Protein AF-A0A835IVU0-F1 (afdb_monomer)

Radius of gyration: 19.36 Å; Cα contacts (8 Å, |Δi|>4): 278; chains: 1; bounding box: 47×34×61 Å

Mean predicted aligned error: 11.36 Å

Foldseek 3Di:
DDDPDDDDPDPFDDDDPFDWDFDQDAVVCPVPNADQPEPADAFAQDQPDDPPRTTTTGTLDDADGPGGRHYDPDQLLAALVVSQVVQVVVPDGDPYPLNVLSVVVVVDPLNVVLVVCVVVVHLLLVSQLSLVVVCVVVVPDLLNSLSVCSNCVVSVLVQLVDPVNCVVRVVRHDDLLSNLVSVCRRNWADVSSLLSLLVNCVVVPHADPVSVVSSLVSLCRVVNPPDDPVNSVVVSVVSVPVPPD

Sequence (245 aa):
MVKKIPCTTKTQLRTLPQMMILVHLREPTIQQASSSSIWGQAFTLKRNWDIGDHVLVHTSRDVKAREEITFAYFDVLLPLKKRREMCKTWGFHCNCKRCRFEEVFGCREELKEIELALEFGLDNGNMVFRLEEGMRKWMLKSKEKGYLRASFWSLYSESFRSEKVMRKWGRRIPSIDPIAESINQAVGGDERVLKVVLEVLKKNGGGGIVEMERAMKLGRGVYGKVVKKQALRALFELYSHHQSH

Structure (mmCIF, N/CA/C/O backbone):
data_AF-A0A835IVU0-F1
#
_entry.id   AF-A0A835IVU0-F1
#
loop_
_atom_site.group_PDB
_atom_site.id
_atom_site.type_symbol
_atom_site.label_atom_id
_atom_site.label_alt_id
_atom_site.label_comp_id
_atom_site.label_asym_id
_atom_site.label_entity_id
_atom_site.label_seq_id
_atom_site.pdbx_PDB_ins_code
_atom_site.Cartn_x
_atom_site.Cartn_y
_atom_site.Cartn_z
_atom_site.occupancy
_atom_site.B_iso_or_equiv
_atom_site.auth_seq_id
_atom_site.auth_comp_id
_atom_site.auth_asym_id
_atom_site.auth_atom_id
_atom_site.pdbx_PDB_model_num
ATOM 1 N N . MET A 1 1 ? -0.442 9.938 -36.046 1.00 27.55 1 MET A N 1
ATOM 2 C CA . MET A 1 1 ? 0.592 8.923 -36.357 1.00 27.55 1 MET A CA 1
ATOM 3 C C . MET A 1 1 ? 1.267 8.484 -35.067 1.00 27.55 1 MET A C 1
ATOM 5 O O . MET A 1 1 ? 1.997 9.262 -34.469 1.00 27.55 1 MET A O 1
ATOM 9 N N . VAL A 1 2 ? 0.971 7.270 -34.600 1.00 25.66 2 VAL A N 1
ATOM 10 C CA . VAL A 1 2 ? 1.584 6.684 -33.400 1.00 25.66 2 VAL A CA 1
ATOM 11 C C . VAL A 1 2 ? 2.963 6.158 -33.795 1.00 25.66 2 VAL A C 1
ATOM 13 O O . VAL A 1 2 ? 3.060 5.191 -34.550 1.00 25.66 2 VAL A O 1
ATOM 16 N N . LYS A 1 3 ? 4.035 6.815 -33.341 1.00 22.47 3 LYS A N 1
ATOM 17 C CA . LYS A 1 3 ? 5.407 6.344 -33.565 1.00 22.47 3 LYS A CA 1
ATOM 18 C C . LYS A 1 3 ? 5.610 5.026 -32.808 1.00 22.47 3 LYS A C 1
ATOM 20 O O . LYS A 1 3 ? 5.677 5.016 -31.583 1.00 22.47 3 LYS A O 1
ATOM 25 N N . LYS A 1 4 ? 5.722 3.916 -33.541 1.00 25.89 4 LYS A N 1
ATOM 26 C CA . LYS A 1 4 ? 6.334 2.679 -33.038 1.00 25.89 4 LYS A CA 1
ATOM 27 C C . LYS A 1 4 ? 7.848 2.895 -33.042 1.00 25.89 4 LYS A C 1
ATOM 29 O O . LYS A 1 4 ? 8.450 2.927 -34.108 1.00 25.89 4 LYS A O 1
ATOM 34 N N . ILE A 1 5 ? 8.441 3.086 -31.867 1.00 25.97 5 ILE A N 1
ATOM 35 C CA . ILE A 1 5 ? 9.897 3.152 -31.697 1.00 25.97 5 ILE A CA 1
ATOM 36 C C . ILE A 1 5 ? 10.341 1.811 -31.099 1.00 25.97 5 ILE A C 1
ATOM 38 O O . ILE A 1 5 ? 9.868 1.462 -30.016 1.00 25.97 5 ILE A O 1
ATOM 42 N N . PRO A 1 6 ? 11.206 1.032 -31.770 1.00 30.00 6 PRO A N 1
ATOM 43 C CA . PRO A 1 6 ? 11.824 -0.138 -31.167 1.00 30.00 6 PRO A CA 1
ATOM 44 C C . PRO A 1 6 ? 12.965 0.335 -30.260 1.00 30.00 6 PRO A C 1
ATOM 46 O O . PRO A 1 6 ? 13.888 1.000 -30.722 1.00 30.00 6 PRO A O 1
ATOM 49 N N . CYS A 1 7 ? 12.903 0.017 -28.967 1.00 24.75 7 CYS A N 1
ATOM 50 C CA . CYS A 1 7 ? 13.915 0.435 -27.998 1.00 24.75 7 CYS A CA 1
ATOM 51 C C . CYS A 1 7 ? 14.509 -0.804 -27.321 1.00 24.75 7 CYS A C 1
ATOM 53 O O . CYS A 1 7 ? 13.981 -1.306 -26.333 1.00 24.75 7 CYS A O 1
ATOM 55 N N . THR A 1 8 ? 15.585 -1.346 -27.892 1.00 24.42 8 THR A N 1
ATOM 56 C CA . THR A 1 8 ? 16.415 -2.351 -27.221 1.00 24.42 8 THR A CA 1
ATOM 57 C C . THR A 1 8 ? 17.840 -1.840 -27.106 1.00 24.42 8 THR A C 1
ATOM 59 O O . THR A 1 8 ? 18.600 -1.916 -28.067 1.00 24.42 8 THR A O 1
ATOM 62 N N . THR A 1 9 ? 18.236 -1.427 -25.908 1.00 25.30 9 THR A N 1
ATOM 63 C CA . THR A 1 9 ? 19.606 -1.604 -25.419 1.00 25.30 9 THR A CA 1
ATOM 64 C C . THR A 1 9 ? 19.590 -2.816 -24.494 1.00 25.30 9 THR A C 1
ATOM 66 O O . THR A 1 9 ? 19.125 -2.778 -23.359 1.00 25.30 9 THR A O 1
ATOM 69 N N . LYS A 1 10 ? 20.025 -3.961 -25.031 1.00 26.70 10 LYS A N 1
ATOM 70 C CA . LYS A 1 10 ? 20.166 -5.208 -24.274 1.00 26.70 10 LYS A CA 1
ATOM 71 C C . LYS A 1 10 ? 21.416 -5.119 -23.401 1.00 26.70 10 LYS A C 1
ATOM 73 O O . LYS A 1 10 ? 22.498 -5.464 -23.863 1.00 26.70 10 LYS A O 1
ATOM 78 N N . THR A 1 11 ? 21.272 -4.759 -22.132 1.00 31.66 11 THR A N 1
ATOM 79 C CA . THR A 1 11 ? 22.290 -5.124 -21.138 1.00 31.66 11 THR A CA 1
ATOM 80 C C . THR A 1 11 ? 21.999 -6.554 -20.697 1.00 31.66 11 THR A C 1
ATOM 82 O O . THR A 1 11 ? 21.039 -6.814 -19.972 1.00 31.66 11 THR A O 1
ATOM 85 N N . GLN A 1 12 ? 22.774 -7.521 -21.199 1.00 26.66 12 GLN A N 1
ATOM 86 C CA . GLN A 1 12 ? 22.676 -8.902 -20.731 1.00 26.66 12 GLN A CA 1
ATOM 87 C C . GLN A 1 12 ? 23.194 -8.991 -19.293 1.00 26.66 12 GLN A C 1
ATOM 89 O O . GLN A 1 12 ? 24.396 -9.049 -19.060 1.00 26.66 12 GLN A O 1
ATOM 94 N N . LEU A 1 13 ? 22.281 -9.043 -18.328 1.00 33.72 13 LEU A N 1
ATOM 95 C CA . LEU A 1 13 ? 22.607 -9.426 -16.960 1.00 33.72 13 LEU A CA 1
ATOM 96 C C . LEU A 1 13 ? 22.533 -10.954 -16.856 1.00 33.72 13 LEU A C 1
ATOM 98 O O . LEU A 1 13 ? 21.465 -11.554 -17.017 1.00 33.72 13 LEU A O 1
ATOM 102 N N . ARG A 1 14 ? 23.689 -11.592 -16.631 1.00 25.95 14 ARG A N 1
ATOM 103 C CA . ARG A 1 14 ? 23.759 -12.992 -16.195 1.00 25.95 14 ARG A CA 1
ATOM 104 C C . ARG A 1 14 ? 23.151 -13.090 -14.794 1.00 25.95 14 ARG A C 1
ATOM 106 O O . ARG A 1 14 ? 23.291 -12.180 -13.985 1.00 25.95 14 ARG A O 1
ATOM 113 N N . THR A 1 15 ? 22.449 -14.189 -14.538 1.00 30.38 15 THR A N 1
ATOM 114 C CA . THR A 1 15 ? 21.845 -14.540 -13.246 1.00 30.38 15 THR A CA 1
ATOM 115 C C . THR A 1 15 ? 22.834 -14.344 -12.099 1.00 30.38 15 THR A C 1
ATOM 117 O O . THR A 1 15 ? 23.813 -15.082 -12.021 1.00 30.38 15 THR A O 1
ATOM 120 N N . LEU A 1 16 ? 22.564 -13.396 -11.200 1.00 30.67 16 LEU A N 1
ATOM 121 C CA . LEU A 1 16 ? 23.271 -13.261 -9.929 1.00 30.67 16 LEU A CA 1
ATOM 122 C C . LEU A 1 16 ? 22.268 -12.908 -8.821 1.00 30.67 16 LEU A C 1
ATOM 124 O O . LEU A 1 16 ? 21.421 -12.033 -9.022 1.00 30.67 16 LEU A O 1
ATOM 128 N N . PRO A 1 17 ? 22.320 -13.586 -7.663 1.00 31.55 17 PRO A N 1
ATOM 129 C CA . PRO A 1 17 ? 21.482 -13.244 -6.533 1.00 31.55 17 PRO A CA 1
ATOM 130 C C . PRO A 1 17 ? 22.045 -11.966 -5.899 1.00 31.55 17 PRO A C 1
ATOM 132 O O . PRO A 1 17 ? 23.205 -11.932 -5.512 1.00 31.55 17 PRO A O 1
ATOM 135 N N . GLN A 1 18 ? 21.200 -10.943 -5.756 1.00 35.84 18 GLN A N 1
ATOM 136 C CA . GLN A 1 18 ? 21.451 -9.734 -4.955 1.00 35.84 18 GLN A CA 1
ATOM 137 C C . GLN A 1 18 ? 22.493 -8.765 -5.544 1.00 35.84 18 GLN A C 1
ATOM 139 O O . GLN A 1 18 ? 23.664 -8.782 -5.180 1.00 35.84 18 GLN A O 1
ATOM 144 N N . MET A 1 19 ? 22.047 -7.846 -6.406 1.00 32.41 19 MET A N 1
ATOM 145 C CA . MET A 1 19 ? 22.888 -6.750 -6.895 1.00 32.41 19 MET A CA 1
ATOM 146 C C . MET A 1 19 ? 22.318 -5.398 -6.452 1.00 32.41 19 MET A C 1
ATOM 148 O O . MET A 1 19 ? 21.177 -5.052 -6.753 1.00 32.41 19 MET A O 1
ATOM 152 N N . MET A 1 20 ? 23.132 -4.634 -5.728 1.00 31.69 20 MET A N 1
ATOM 153 C CA . MET A 1 20 ? 23.012 -3.183 -5.632 1.00 31.69 20 MET A CA 1
ATOM 154 C C . MET A 1 20 ? 23.592 -2.632 -6.932 1.00 31.69 20 MET A C 1
ATOM 156 O O . MET A 1 20 ? 24.774 -2.833 -7.206 1.00 31.69 20 MET A O 1
ATOM 160 N N . ILE A 1 21 ? 22.758 -2.024 -7.772 1.00 40.31 21 ILE A N 1
ATOM 161 C CA . ILE A 1 21 ? 23.223 -1.498 -9.052 1.00 40.31 21 ILE A CA 1
ATOM 162 C C . ILE A 1 21 ? 23.609 -0.042 -8.802 1.00 40.31 21 ILE A C 1
ATOM 164 O O . ILE A 1 21 ? 22.747 0.827 -8.664 1.00 40.31 21 ILE A O 1
ATOM 168 N N . LEU A 1 22 ? 24.915 0.215 -8.700 1.00 31.31 22 LEU A N 1
ATOM 169 C CA . LEU A 1 22 ? 25.438 1.573 -8.783 1.00 31.31 22 LEU A CA 1
ATOM 170 C C . LEU A 1 22 ? 25.331 1.996 -10.246 1.00 31.31 22 LEU A C 1
ATOM 172 O O . LEU A 1 22 ? 26.121 1.588 -11.096 1.00 31.31 22 LEU A O 1
ATOM 176 N N . VAL A 1 23 ? 24.287 2.750 -10.550 1.00 38.25 23 VAL A N 1
ATOM 177 C CA . VAL A 1 23 ? 24.017 3.215 -11.897 1.00 38.25 23 VAL A CA 1
ATOM 178 C C . VAL A 1 23 ? 24.657 4.598 -12.035 1.00 38.25 23 VAL A C 1
ATOM 180 O O . VAL A 1 23 ? 24.148 5.582 -11.508 1.00 38.25 23 VAL A O 1
ATOM 183 N N . HIS A 1 24 ? 25.805 4.678 -12.713 1.00 28.42 24 HIS A N 1
ATOM 184 C CA . HIS A 1 24 ? 26.431 5.960 -13.041 1.00 28.42 24 HIS A CA 1
ATOM 185 C C . HIS A 1 24 ? 25.677 6.580 -14.225 1.00 28.42 24 HIS A C 1
ATOM 187 O O . HIS A 1 24 ? 25.995 6.324 -15.384 1.00 28.42 24 HIS A O 1
ATOM 193 N N . LEU A 1 25 ? 24.611 7.326 -13.937 1.00 36.81 25 LEU A N 1
ATOM 194 C CA . LEU A 1 25 ? 23.845 8.062 -14.941 1.00 36.81 25 LEU A CA 1
ATOM 195 C C . LEU A 1 25 ? 23.941 9.549 -14.630 1.00 36.81 25 LEU A C 1
ATOM 197 O O . LEU A 1 25 ? 23.461 9.988 -13.591 1.00 36.81 25 LEU A O 1
ATOM 201 N N . ARG A 1 26 ? 24.536 10.315 -15.550 1.00 29.02 26 ARG A N 1
ATOM 202 C CA . ARG A 1 26 ? 24.427 11.777 -15.534 1.00 29.02 26 ARG A CA 1
ATOM 203 C C . ARG A 1 26 ? 22.949 12.158 -15.685 1.00 29.02 26 ARG A C 1
ATOM 205 O O . ARG A 1 26 ? 22.216 11.535 -16.455 1.00 29.02 26 ARG A O 1
ATOM 212 N N . GLU A 1 27 ? 22.524 13.198 -14.977 1.00 35.91 27 GLU A N 1
ATOM 213 C CA . GLU A 1 27 ? 21.125 13.631 -14.824 1.00 35.91 27 GLU A CA 1
ATOM 214 C C . GLU A 1 27 ? 20.241 13.662 -16.095 1.00 35.91 27 GLU A C 1
ATOM 216 O O . GLU A 1 27 ? 19.073 13.278 -15.985 1.00 35.91 27 GLU A O 1
ATOM 221 N N . PRO A 1 28 ? 20.711 14.006 -17.317 1.00 29.77 28 PRO A N 1
ATOM 222 C CA . PRO A 1 28 ? 19.820 14.015 -18.482 1.00 29.77 28 PRO A CA 1
ATOM 223 C C . PRO A 1 28 ? 19.478 12.620 -19.045 1.00 29.77 28 PRO A C 1
ATOM 225 O O . PRO A 1 28 ? 18.577 12.504 -19.872 1.00 29.77 28 PRO A O 1
ATOM 228 N N . THR A 1 29 ? 20.153 11.538 -18.632 1.00 32.28 29 THR A N 1
ATOM 229 C CA . THR A 1 29 ? 20.026 10.219 -19.297 1.00 32.28 29 THR A CA 1
ATOM 230 C C . THR A 1 29 ? 18.937 9.304 -18.715 1.00 32.28 29 THR A C 1
ATOM 232 O O . THR A 1 29 ? 18.587 8.291 -19.324 1.00 32.28 29 THR A O 1
ATOM 235 N N . ILE A 1 30 ? 18.346 9.651 -17.563 1.00 38.50 30 ILE A N 1
ATOM 236 C CA . ILE A 1 30 ? 17.334 8.813 -16.885 1.00 38.50 30 ILE A CA 1
ATOM 237 C C . ILE A 1 30 ? 16.026 8.726 -17.695 1.00 38.50 30 ILE A C 1
ATOM 239 O O . ILE A 1 30 ? 15.360 7.689 -17.686 1.00 38.50 30 ILE A O 1
ATOM 243 N N . GLN A 1 31 ? 15.666 9.778 -18.438 1.00 37.12 31 GLN A N 1
ATOM 244 C CA . GLN A 1 31 ? 14.413 9.817 -19.204 1.00 37.12 31 GLN A CA 1
ATOM 245 C C . GLN A 1 31 ? 14.432 8.959 -20.481 1.00 37.12 31 GLN A C 1
ATOM 247 O O . GLN A 1 31 ? 13.364 8.594 -20.965 1.00 37.12 31 GLN A O 1
ATOM 252 N N . GLN A 1 32 ? 15.605 8.605 -21.020 1.00 32.25 32 GLN A N 1
ATOM 253 C CA . GLN A 1 32 ? 15.715 7.935 -22.327 1.00 32.25 32 GLN A CA 1
ATOM 254 C C . GLN A 1 32 ? 15.981 6.421 -22.265 1.00 32.25 32 GLN A C 1
ATOM 256 O O . GLN A 1 32 ? 15.711 5.732 -23.246 1.00 32.25 32 GLN A O 1
ATOM 261 N N . ALA A 1 33 ? 16.481 5.879 -21.148 1.00 34.50 33 ALA A N 1
ATOM 262 C CA . ALA A 1 33 ? 16.974 4.494 -21.091 1.00 34.50 33 ALA A CA 1
ATOM 263 C C . ALA A 1 33 ? 15.992 3.454 -20.511 1.00 34.50 33 ALA A C 1
ATOM 265 O O . ALA A 1 33 ? 16.313 2.267 -20.496 1.00 34.50 33 ALA A O 1
ATOM 266 N N . SER A 1 34 ? 14.812 3.860 -20.028 1.00 36.69 34 SER A N 1
ATOM 267 C CA . SER A 1 34 ? 13.806 2.931 -19.493 1.00 36.69 34 SER A CA 1
ATOM 268 C C . SER A 1 34 ? 12.575 2.885 -20.393 1.00 36.69 34 SER A C 1
ATOM 270 O O . SER A 1 34 ? 11.896 3.886 -20.613 1.00 36.69 34 SER A O 1
ATOM 272 N N . SER A 1 35 ? 12.284 1.706 -20.936 1.00 38.00 35 SER A N 1
ATOM 273 C CA . SER A 1 35 ? 10.989 1.429 -21.539 1.00 38.00 35 SER A CA 1
ATOM 274 C C . SER A 1 35 ? 9.925 1.408 -20.436 1.00 38.00 35 SER A C 1
ATOM 276 O O . SER A 1 35 ? 10.089 0.797 -19.386 1.00 38.00 35 SER A O 1
ATOM 278 N N . SER A 1 36 ? 8.819 2.118 -20.654 1.00 42.00 36 SER A N 1
ATOM 279 C CA . SER A 1 36 ? 7.683 2.222 -19.724 1.00 42.00 36 SER A CA 1
ATOM 280 C C . SER A 1 36 ? 6.718 1.029 -19.821 1.00 42.00 36 SER A C 1
ATOM 282 O O . SER A 1 36 ? 5.563 1.084 -19.380 1.00 42.00 36 SER A O 1
ATOM 284 N N . SER A 1 37 ? 7.180 -0.066 -20.421 1.00 32.66 37 SER A N 1
ATOM 285 C CA . SER A 1 37 ? 6.417 -1.278 -20.660 1.00 32.66 37 SER A CA 1
ATOM 286 C C . SER A 1 37 ? 6.298 -2.116 -19.388 1.00 32.66 37 SER A C 1
ATOM 288 O O . SER A 1 37 ? 7.251 -2.401 -18.686 1.00 32.66 37 SER A O 1
ATOM 290 N N . ILE A 1 38 ? 5.069 -2.555 -19.120 1.00 34.16 38 ILE A N 1
ATOM 291 C CA . ILE A 1 38 ? 4.768 -3.698 -18.252 1.00 34.16 38 ILE A CA 1
ATOM 292 C C . ILE A 1 38 ? 5.078 -3.456 -16.763 1.00 34.16 38 ILE A C 1
ATOM 294 O O . ILE A 1 38 ? 5.893 -4.100 -16.116 1.00 34.16 38 ILE A O 1
ATOM 298 N N . TRP A 1 39 ? 4.212 -2.660 -16.143 1.00 45.25 39 TRP A N 1
ATOM 299 C CA . TRP A 1 39 ? 3.938 -2.660 -14.699 1.00 45.25 39 TRP A CA 1
ATOM 300 C C . TRP A 1 39 ? 3.257 -3.970 -14.215 1.00 45.25 39 TRP A C 1
ATOM 302 O O . TRP A 1 39 ? 2.278 -3.998 -13.467 1.00 45.25 39 TRP A O 1
ATOM 312 N N . GLY A 1 40 ? 3.718 -5.118 -14.698 1.00 33.34 40 GLY A N 1
ATOM 313 C CA . GLY A 1 40 ? 3.280 -6.435 -14.267 1.00 33.34 40 GLY A CA 1
ATOM 314 C C . GLY A 1 40 ? 4.152 -6.911 -13.120 1.00 33.34 40 GLY A C 1
ATOM 315 O O . GLY A 1 40 ? 4.984 -7.773 -13.357 1.00 33.34 40 GLY A O 1
ATOM 316 N N . GLN A 1 41 ? 3.896 -6.385 -11.915 1.00 35.22 41 GLN A N 1
ATOM 317 C CA . GLN A 1 41 ? 4.618 -6.539 -10.635 1.00 35.22 41 GLN A CA 1
ATOM 318 C C . GLN A 1 41 ? 5.185 -5.184 -10.225 1.00 35.22 41 GLN A C 1
ATOM 320 O O . GLN A 1 41 ? 5.746 -4.469 -11.040 1.00 35.22 41 GLN A O 1
ATOM 325 N N . ALA A 1 42 ? 4.981 -4.794 -8.976 1.00 35.16 42 ALA A N 1
ATOM 326 C CA . ALA A 1 42 ? 5.564 -3.573 -8.471 1.00 35.16 42 ALA A CA 1
ATOM 327 C C . ALA A 1 42 ? 7.063 -3.792 -8.285 1.00 35.16 42 ALA A C 1
ATOM 329 O O . ALA A 1 42 ? 7.492 -4.515 -7.388 1.00 35.16 42 ALA A O 1
ATOM 330 N N . PHE A 1 43 ? 7.846 -3.247 -9.205 1.00 39.88 43 PHE A N 1
ATOM 331 C CA . PHE A 1 43 ? 9.266 -3.057 -8.999 1.00 39.88 43 PHE A CA 1
ATOM 332 C C . PHE A 1 43 ? 9.403 -1.638 -8.471 1.00 39.88 43 PHE A C 1
ATOM 334 O O . PHE A 1 43 ? 9.367 -0.666 -9.222 1.00 39.88 43 PHE A O 1
ATOM 341 N N . THR A 1 44 ? 9.471 -1.503 -7.155 1.00 39.31 44 THR A N 1
ATOM 342 C CA . THR A 1 44 ? 9.853 -0.224 -6.567 1.00 39.31 44 THR A CA 1
ATOM 343 C C . THR A 1 44 ? 11.367 -0.220 -6.543 1.00 39.31 44 THR A C 1
ATOM 345 O O . THR A 1 44 ? 11.985 -0.863 -5.695 1.00 39.31 44 THR A O 1
ATOM 348 N N . LEU A 1 45 ? 11.956 0.417 -7.547 1.00 42.81 45 LEU A N 1
ATOM 349 C CA . LEU A 1 45 ? 13.327 0.899 -7.502 1.00 42.81 45 LEU A CA 1
ATOM 350 C C . LEU A 1 45 ? 13.235 2.302 -6.923 1.00 42.81 45 LEU A C 1
ATOM 352 O O . LEU A 1 45 ? 12.781 3.234 -7.589 1.00 42.81 45 LEU A O 1
ATOM 356 N N . LYS A 1 46 ? 13.563 2.431 -5.642 1.00 44.06 46 LYS A N 1
ATOM 357 C CA . LYS A 1 46 ? 13.511 3.717 -4.958 1.00 44.06 46 LYS A CA 1
ATOM 358 C C . LYS A 1 46 ? 14.844 4.426 -5.185 1.00 44.06 46 LYS A C 1
ATOM 360 O O . LYS A 1 46 ? 15.877 3.887 -4.791 1.00 44.06 46 LYS A O 1
ATOM 365 N N . ARG A 1 47 ? 14.825 5.611 -5.814 1.00 49.88 47 ARG A N 1
ATOM 366 C CA . ARG A 1 47 ? 15.962 6.543 -5.740 1.00 49.88 47 ARG A CA 1
ATOM 367 C C . ARG A 1 47 ? 16.045 6.979 -4.287 1.00 49.88 47 ARG A C 1
ATOM 369 O O . ARG A 1 47 ? 15.161 7.688 -3.820 1.00 49.88 47 ARG A O 1
ATOM 376 N N . ASN A 1 48 ? 17.008 6.445 -3.552 1.00 46.66 48 ASN A N 1
ATOM 377 C CA . ASN A 1 48 ? 17.099 6.703 -2.118 1.00 46.66 48 ASN A CA 1
ATOM 378 C C . ASN A 1 48 ? 18.177 7.722 -1.771 1.00 46.66 48 ASN A C 1
ATOM 380 O O . ASN A 1 48 ? 18.134 8.236 -0.664 1.00 46.66 48 ASN A O 1
ATOM 384 N N . TRP A 1 49 ? 19.116 8.017 -2.667 1.00 47.22 49 TRP A N 1
ATOM 385 C CA . TRP A 1 49 ? 20.200 8.934 -2.352 1.00 47.22 49 TRP A CA 1
ATOM 386 C C . TRP A 1 49 ? 20.794 9.512 -3.630 1.00 47.22 49 TRP A C 1
ATOM 388 O O . TRP A 1 49 ? 21.268 8.746 -4.472 1.00 47.22 49 TRP A O 1
ATOM 398 N N . ASP A 1 50 ? 20.771 10.837 -3.735 1.00 50.91 50 ASP A N 1
ATOM 399 C CA . ASP A 1 50 ? 21.683 11.574 -4.599 1.00 50.91 50 ASP A CA 1
ATOM 400 C C . ASP A 1 50 ? 22.983 11.717 -3.789 1.00 50.91 50 ASP A C 1
ATOM 402 O O . ASP A 1 50 ? 23.066 12.487 -2.830 1.00 50.91 50 ASP A O 1
ATOM 406 N N . ILE A 1 51 ? 23.971 10.859 -4.060 1.00 54.91 51 ILE A N 1
ATOM 407 C CA . ILE A 1 51 ? 25.317 10.992 -3.476 1.00 54.91 51 ILE A CA 1
ATOM 408 C C . ILE A 1 51 ? 26.131 11.803 -4.479 1.00 54.91 51 ILE A C 1
ATOM 410 O O . ILE A 1 51 ? 26.743 11.232 -5.381 1.00 54.91 51 ILE A O 1
ATOM 414 N N . GLY A 1 52 ? 26.080 13.133 -4.369 1.00 65.06 52 GLY A N 1
ATOM 415 C CA . GLY A 1 52 ? 26.573 14.007 -5.438 1.00 65.06 52 GLY A CA 1
ATOM 416 C C . GLY A 1 52 ? 25.804 13.732 -6.734 1.00 65.06 52 GLY A C 1
ATOM 417 O O . GLY A 1 52 ? 24.578 13.730 -6.722 1.00 65.06 52 GLY A O 1
ATOM 418 N N . ASP A 1 53 ? 26.516 13.393 -7.811 1.00 61.69 53 ASP A N 1
ATOM 419 C CA . ASP A 1 53 ? 25.940 13.132 -9.144 1.00 61.69 53 ASP A CA 1
ATOM 420 C C . ASP A 1 53 ? 25.511 11.662 -9.367 1.00 61.69 53 ASP A C 1
ATOM 422 O O . ASP A 1 53 ? 25.383 11.199 -10.506 1.00 61.69 53 ASP A O 1
ATOM 426 N N . HIS A 1 54 ? 25.360 10.873 -8.297 1.00 53.81 54 HIS A N 1
ATOM 427 C CA . HIS A 1 54 ? 25.096 9.435 -8.385 1.00 53.81 54 HIS A CA 1
ATOM 428 C C . HIS A 1 54 ? 23.748 9.048 -7.784 1.00 53.81 54 HIS A C 1
ATOM 430 O O . HIS A 1 54 ? 23.457 9.369 -6.633 1.00 53.81 54 HIS A O 1
ATOM 436 N N . VAL A 1 55 ? 22.988 8.238 -8.529 1.00 63.28 55 VAL A N 1
ATOM 437 C CA . VAL A 1 55 ? 21.729 7.646 -8.068 1.00 63.28 55 VAL A CA 1
ATOM 438 C C . VAL A 1 55 ? 21.953 6.188 -7.678 1.00 63.28 55 VAL A C 1
ATOM 440 O O . VAL A 1 55 ? 22.289 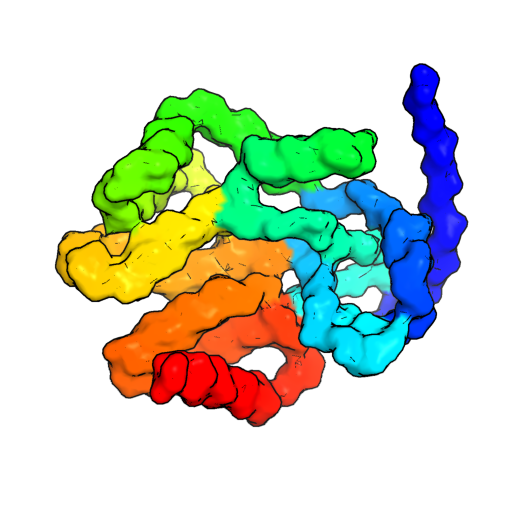5.342 -8.513 1.00 63.28 55 VAL A O 1
ATOM 443 N N . LEU A 1 56 ? 21.706 5.870 -6.407 1.00 66.25 56 LEU A N 1
ATOM 444 C CA . LEU A 1 56 ? 21.704 4.485 -5.946 1.00 66.25 56 LEU A CA 1
ATOM 445 C C . LEU A 1 56 ? 20.344 3.828 -6.191 1.00 66.25 56 LEU A C 1
ATOM 447 O O . LEU A 1 56 ? 19.304 4.329 -5.753 1.00 66.25 56 LEU A O 1
ATOM 451 N N . VAL A 1 57 ? 20.370 2.662 -6.839 1.00 69.75 57 VAL A N 1
ATOM 452 C CA . VAL A 1 57 ? 19.174 1.885 -7.150 1.00 69.75 57 VAL A CA 1
ATOM 453 C C . VAL A 1 57 ? 19.276 0.482 -6.553 1.00 69.75 57 VAL A C 1
ATOM 455 O O . VAL A 1 57 ? 20.218 -0.268 -6.813 1.00 69.75 57 VAL A O 1
ATOM 458 N N . HIS A 1 58 ? 18.265 0.104 -5.769 1.00 72.38 58 HIS A N 1
ATOM 459 C CA . HIS A 1 58 ? 18.130 -1.240 -5.208 1.00 72.38 58 HIS A CA 1
ATOM 460 C C . HIS A 1 58 ? 16.780 -1.853 -5.572 1.00 72.38 58 HIS A C 1
ATOM 462 O O . HIS A 1 58 ? 15.772 -1.158 -5.719 1.00 72.38 58 HIS A O 1
ATOM 468 N N . THR A 1 59 ? 16.764 -3.172 -5.732 1.00 70.56 59 THR A N 1
ATOM 469 C CA . THR A 1 59 ? 15.549 -3.918 -6.045 1.00 70.56 59 THR A CA 1
ATOM 470 C C . THR A 1 59 ? 14.773 -4.232 -4.766 1.00 70.56 59 THR A C 1
ATOM 472 O O . THR A 1 59 ? 15.279 -4.920 -3.878 1.00 70.56 59 THR A O 1
ATOM 475 N N . SER A 1 60 ? 13.503 -3.830 -4.708 1.00 66.56 60 SER A N 1
ATOM 476 C CA . SER A 1 60 ? 12.576 -4.205 -3.622 1.00 66.56 60 SER A CA 1
ATOM 477 C C . SER A 1 60 ? 12.207 -5.697 -3.593 1.00 66.56 60 SER A C 1
ATOM 479 O O . SER A 1 60 ? 11.664 -6.185 -2.602 1.00 66.56 60 SER A O 1
ATOM 481 N N . ARG A 1 61 ? 12.509 -6.449 -4.657 1.00 72.25 61 ARG A N 1
ATOM 482 C CA . ARG A 1 61 ? 12.277 -7.895 -4.764 1.00 72.25 61 ARG A CA 1
ATOM 483 C C . ARG A 1 61 ? 13.333 -8.570 -5.626 1.00 72.25 61 ARG A C 1
ATOM 485 O O . ARG A 1 61 ? 14.094 -7.902 -6.313 1.00 72.25 61 ARG A O 1
ATOM 492 N N . ASP A 1 62 ? 13.313 -9.895 -5.642 1.00 75.31 62 ASP A N 1
ATOM 493 C CA . ASP A 1 62 ? 14.165 -10.666 -6.541 1.00 75.31 62 ASP A CA 1
ATOM 494 C C . ASP A 1 62 ? 13.713 -10.454 -8.001 1.00 75.31 62 ASP A C 1
ATOM 496 O O . ASP A 1 62 ? 12.511 -10.442 -8.299 1.00 75.31 62 ASP A O 1
ATOM 500 N N . VAL A 1 63 ? 14.681 -10.251 -8.898 1.00 76.25 63 VAL A N 1
ATOM 501 C CA . VAL A 1 63 ? 14.482 -9.990 -10.332 1.00 76.25 63 VAL A CA 1
ATOM 502 C C . VAL A 1 63 ? 15.144 -11.120 -11.115 1.00 76.25 63 VAL A C 1
ATOM 504 O O . VAL A 1 63 ? 16.307 -11.451 -10.879 1.00 76.25 63 VAL A O 1
ATOM 507 N N . LYS A 1 64 ? 14.399 -11.756 -12.019 1.00 82.06 64 LYS A N 1
ATOM 508 C CA . LYS A 1 64 ? 14.912 -12.846 -12.855 1.00 82.06 64 LYS A CA 1
ATOM 509 C C . LYS A 1 64 ? 15.813 -12.288 -13.955 1.00 82.06 64 LYS A C 1
ATOM 511 O O . LYS A 1 64 ? 15.643 -11.160 -14.412 1.00 82.06 64 LYS A O 1
ATOM 516 N N . ALA A 1 65 ? 16.756 -13.094 -14.438 1.00 81.00 65 ALA A N 1
ATOM 517 C CA . ALA A 1 65 ? 17.551 -12.698 -15.597 1.00 81.00 65 ALA A CA 1
ATOM 518 C C . ALA A 1 65 ? 16.637 -12.391 -16.793 1.00 81.00 65 ALA A C 1
ATOM 520 O O . ALA A 1 65 ? 15.703 -13.146 -17.069 1.00 81.00 65 ALA A O 1
ATOM 521 N N . ARG A 1 66 ? 16.940 -11.298 -17.505 1.00 79.12 66 ARG A N 1
ATOM 522 C CA . ARG A 1 66 ? 16.153 -10.766 -18.636 1.00 79.12 66 ARG A CA 1
ATOM 523 C C . ARG A 1 66 ? 14.765 -10.224 -18.268 1.00 79.12 66 ARG A C 1
ATOM 525 O O . ARG A 1 66 ? 14.005 -9.883 -19.169 1.00 79.12 66 ARG A O 1
ATOM 532 N N . GLU A 1 67 ? 14.429 -10.145 -16.983 1.00 76.00 67 GLU A N 1
ATOM 533 C CA . GLU A 1 67 ? 13.244 -9.423 -16.530 1.00 76.00 67 GLU A CA 1
ATOM 534 C C . GLU A 1 67 ? 13.487 -7.910 -16.655 1.00 76.00 67 GLU A C 1
ATOM 536 O O . GLU A 1 67 ? 14.565 -7.414 -16.324 1.00 76.00 67 GLU A O 1
ATOM 541 N N . GLU A 1 68 ? 12.495 -7.188 -17.177 1.00 74.81 68 GLU A N 1
ATOM 542 C CA . GLU A 1 68 ? 12.551 -5.734 -17.333 1.00 74.81 68 GLU A CA 1
ATOM 543 C C . GLU A 1 68 ? 12.594 -5.053 -15.960 1.00 74.81 68 GLU A C 1
ATOM 545 O O . GLU A 1 68 ? 11.862 -5.410 -15.036 1.00 74.81 68 GLU A O 1
ATOM 550 N N . ILE A 1 69 ? 13.475 -4.066 -15.834 1.00 74.81 69 ILE A N 1
ATOM 551 C CA . ILE A 1 69 ? 13.642 -3.253 -14.634 1.00 74.81 69 ILE A CA 1
ATOM 552 C C . ILE A 1 69 ? 12.751 -2.015 -14.797 1.00 74.81 69 ILE A C 1
ATOM 554 O O . ILE A 1 69 ? 12.973 -1.221 -15.707 1.00 74.81 69 ILE A O 1
ATOM 558 N N . THR A 1 70 ? 11.753 -1.829 -13.925 1.00 69.81 70 THR A N 1
ATOM 559 C CA . THR A 1 70 ? 10.777 -0.724 -14.042 1.00 69.81 70 THR A CA 1
ATOM 560 C C . THR A 1 70 ? 10.831 0.238 -12.850 1.00 69.81 70 THR A C 1
ATOM 562 O O . THR A 1 70 ? 10.953 -0.216 -11.715 1.00 69.81 70 THR A O 1
ATOM 565 N N . PHE A 1 71 ? 10.663 1.547 -13.083 1.00 70.25 71 PHE A N 1
ATOM 566 C CA . PHE A 1 71 ? 10.700 2.612 -12.060 1.00 70.25 71 PHE A CA 1
ATOM 567 C C . PHE A 1 71 ? 9.395 3.385 -11.979 1.00 70.25 71 PHE A C 1
ATOM 569 O O . PHE A 1 71 ? 8.815 3.691 -13.014 1.00 70.25 71 PHE A O 1
ATOM 576 N N . ALA A 1 72 ? 8.948 3.753 -10.772 1.00 71.56 72 ALA A N 1
ATOM 577 C CA . ALA A 1 72 ? 7.672 4.447 -10.605 1.00 71.56 72 ALA A CA 1
ATOM 578 C C . ALA A 1 72 ? 7.823 5.916 -10.995 1.00 71.56 72 ALA A C 1
ATOM 580 O O . ALA A 1 72 ? 8.516 6.672 -10.325 1.00 71.56 72 ALA A O 1
ATOM 581 N N . TYR A 1 73 ? 7.166 6.311 -12.087 1.00 71.00 73 TYR A N 1
ATOM 582 C CA . TYR A 1 73 ? 7.150 7.699 -12.568 1.00 71.00 73 TYR A CA 1
ATOM 583 C C . TYR A 1 73 ? 6.265 8.612 -11.713 1.00 71.00 73 TYR A C 1
ATOM 585 O O . TYR A 1 73 ? 6.371 9.831 -11.778 1.00 71.00 73 TYR A O 1
ATOM 593 N N . PHE A 1 74 ? 5.362 8.020 -10.939 1.00 79.56 74 PHE A N 1
ATOM 594 C CA . PHE A 1 74 ? 4.415 8.708 -10.081 1.00 79.56 74 PHE A CA 1
ATOM 595 C C . PHE A 1 74 ? 4.278 7.966 -8.761 1.00 79.56 74 PHE A C 1
ATOM 597 O O . PHE A 1 74 ? 4.657 6.801 -8.626 1.00 79.56 74 PHE A O 1
ATOM 604 N N . ASP A 1 75 ? 3.678 8.652 -7.802 1.00 85.31 75 ASP A N 1
ATOM 605 C CA . ASP A 1 75 ? 3.387 8.110 -6.493 1.00 85.31 75 ASP A CA 1
ATOM 606 C C . ASP A 1 75 ? 2.478 6.863 -6.584 1.00 85.31 75 ASP A C 1
ATOM 608 O O . ASP A 1 75 ? 1.350 6.894 -7.091 1.00 85.31 75 ASP A O 1
ATOM 612 N N . VAL A 1 76 ? 2.994 5.737 -6.081 1.00 85.62 76 VAL A N 1
ATOM 613 C CA . VAL A 1 76 ? 2.308 4.440 -6.067 1.00 85.62 76 VAL A CA 1
ATOM 614 C C . VAL A 1 76 ? 1.173 4.373 -5.044 1.00 85.62 76 VAL A C 1
ATOM 616 O O . VAL A 1 76 ? 0.350 3.468 -5.127 1.00 85.62 76 VAL A O 1
ATOM 619 N N . LEU A 1 77 ? 1.074 5.309 -4.108 1.00 91.75 77 LEU A N 1
ATOM 620 C CA . LEU A 1 77 ? 0.005 5.370 -3.107 1.00 91.75 77 LEU A CA 1
ATOM 621 C C . LEU A 1 77 ? -1.170 6.258 -3.550 1.00 91.75 77 LEU A C 1
ATOM 623 O O . LEU A 1 77 ? -2.078 6.527 -2.770 1.00 91.75 77 LEU A O 1
ATOM 627 N N . LEU A 1 78 ? -1.175 6.701 -4.813 1.00 89.94 78 LEU A N 1
ATOM 628 C CA . LEU A 1 78 ? -2.289 7.447 -5.394 1.00 89.94 78 LEU A CA 1
ATOM 629 C C . LEU A 1 78 ? -3.365 6.532 -6.007 1.00 89.94 78 LEU A C 1
ATOM 631 O O . LEU A 1 78 ? -3.034 5.476 -6.569 1.00 89.94 78 LEU A O 1
ATOM 635 N N . PRO A 1 79 ? -4.641 6.965 -5.994 1.00 90.50 79 PRO A N 1
ATOM 636 C CA . PRO A 1 79 ? -5.735 6.269 -6.665 1.00 90.50 79 PRO A CA 1
ATOM 637 C C . PRO A 1 79 ? -5.596 6.315 -8.192 1.00 90.50 79 PRO A C 1
ATOM 639 O O . PRO A 1 79 ? -4.880 7.152 -8.755 1.00 90.50 79 PRO A O 1
ATOM 642 N N . LEU A 1 80 ? -6.305 5.412 -8.883 1.00 90.12 80 LEU A N 1
ATOM 643 C CA . LEU A 1 80 ? -6.220 5.237 -10.337 1.00 90.12 80 LEU A CA 1
ATOM 644 C C . LEU A 1 80 ? -6.385 6.551 -11.103 1.00 90.12 80 LEU A C 1
ATOM 646 O O . LEU A 1 80 ? -5.582 6.823 -11.994 1.00 90.12 80 LEU A O 1
ATOM 650 N N . LYS A 1 81 ? -7.393 7.361 -10.756 1.00 89.25 81 LYS A N 1
ATOM 651 C CA . LYS A 1 81 ? -7.711 8.620 -11.445 1.00 89.25 81 LYS A CA 1
ATOM 652 C C . LYS A 1 81 ? -6.500 9.557 -11.495 1.00 89.25 81 LYS A C 1
ATOM 654 O O . LYS A 1 81 ? -6.055 9.914 -12.585 1.00 89.25 81 LYS A O 1
ATOM 659 N N . LYS A 1 82 ? -5.882 9.824 -10.340 1.00 89.12 82 LYS A N 1
ATOM 660 C CA . LYS A 1 82 ? -4.677 10.664 -10.231 1.00 89.12 82 LYS A CA 1
ATOM 661 C C . LYS A 1 82 ? -3.492 10.064 -10.991 1.00 89.12 82 LYS A C 1
ATOM 663 O O . LYS A 1 82 ? -2.806 10.761 -11.733 1.00 89.12 82 LYS A O 1
ATOM 668 N N . ARG A 1 83 ? -3.282 8.744 -10.897 1.00 89.06 83 ARG A N 1
ATOM 669 C CA . ARG A 1 83 ? -2.214 8.064 -11.659 1.00 89.06 83 ARG A CA 1
ATOM 670 C C . ARG A 1 83 ? -2.437 8.174 -13.173 1.00 89.06 83 ARG A C 1
ATOM 672 O O . ARG A 1 83 ? -1.476 8.355 -13.917 1.00 89.06 83 ARG A O 1
ATOM 679 N N . ARG A 1 84 ? -3.685 8.090 -13.649 1.00 88.94 84 ARG A N 1
ATOM 680 C CA . ARG A 1 84 ? -4.052 8.244 -15.069 1.00 88.94 84 ARG A CA 1
ATOM 681 C C . ARG A 1 84 ? -3.866 9.674 -15.560 1.00 88.94 84 ARG A C 1
ATOM 683 O O . ARG A 1 84 ? -3.364 9.846 -16.665 1.00 88.94 84 ARG A O 1
ATOM 690 N N . GLU A 1 85 ? -4.244 10.666 -14.761 1.00 90.56 85 GLU A N 1
ATOM 691 C CA . GLU A 1 85 ? -3.996 12.083 -15.053 1.00 90.56 85 GLU A CA 1
ATOM 692 C C . GLU A 1 85 ? -2.500 12.338 -15.240 1.00 90.56 85 GLU A C 1
ATOM 694 O O . GLU A 1 85 ? -2.102 12.875 -16.270 1.00 90.56 85 GLU A O 1
ATOM 699 N N . MET A 1 86 ? -1.661 11.818 -14.338 1.00 84.69 86 MET A N 1
ATOM 700 C CA . MET A 1 86 ? -0.208 11.892 -14.497 1.00 84.69 86 MET A CA 1
ATOM 701 C C . MET A 1 86 ? 0.269 11.171 -15.763 1.00 84.69 86 MET A C 1
ATOM 703 O O . MET A 1 86 ? 1.047 11.739 -16.515 1.00 84.69 86 MET A O 1
ATOM 707 N N . CYS A 1 87 ? -0.217 9.961 -16.068 1.00 84.62 87 CYS A N 1
ATOM 708 C CA . CYS A 1 87 ? 0.178 9.254 -17.298 1.00 84.62 87 CYS A CA 1
ATOM 709 C C . CYS A 1 87 ? -0.118 10.069 -18.575 1.00 84.62 87 CYS A C 1
ATOM 711 O O . CYS A 1 87 ? 0.682 10.043 -19.512 1.00 84.62 87 CYS A O 1
ATOM 713 N N . LYS A 1 88 ? -1.238 10.811 -18.609 1.00 86.19 88 LYS A N 1
ATOM 714 C CA . LYS A 1 88 ? -1.614 11.658 -19.754 1.00 86.19 88 LYS A CA 1
ATOM 715 C C . LYS A 1 88 ? -0.587 12.759 -20.007 1.00 86.19 88 LYS A C 1
ATOM 717 O O . LYS A 1 88 ? -0.220 12.959 -21.160 1.00 86.19 88 LYS A O 1
ATOM 722 N N . THR A 1 89 ? -0.074 13.404 -18.957 1.00 84.06 89 THR A N 1
ATOM 723 C CA . THR A 1 89 ? 0.976 14.436 -19.070 1.00 84.06 89 THR A CA 1
ATOM 724 C C . THR A 1 89 ? 2.250 13.898 -19.727 1.00 84.06 89 THR A C 1
ATOM 726 O O . THR A 1 89 ? 2.958 14.630 -20.406 1.00 84.06 89 THR A O 1
ATOM 729 N N . TRP A 1 90 ? 2.514 12.599 -19.578 1.00 81.00 90 TRP A N 1
ATOM 730 C CA . TRP A 1 90 ? 3.678 11.913 -20.146 1.00 81.00 90 TRP A CA 1
ATOM 731 C C . TRP A 1 90 ? 3.370 11.208 -21.478 1.00 81.00 90 TRP A C 1
ATOM 733 O O . TRP A 1 90 ? 4.229 10.522 -22.029 1.00 81.00 90 TRP A O 1
ATOM 743 N N . GLY A 1 91 ? 2.145 11.335 -21.999 1.00 84.94 91 GLY A N 1
ATOM 744 C CA . GLY A 1 91 ? 1.758 10.785 -23.298 1.00 84.94 91 GLY A CA 1
ATOM 745 C C . GLY A 1 91 ? 1.586 9.263 -23.341 1.00 84.94 91 GLY A C 1
ATOM 746 O O . GLY A 1 91 ? 1.682 8.681 -24.421 1.00 84.94 91 GLY A O 1
ATOM 747 N N . PHE A 1 92 ? 1.322 8.595 -22.210 1.00 84.62 92 PHE A N 1
ATOM 748 C CA . PHE A 1 92 ? 1.081 7.146 -22.187 1.00 84.62 92 PHE A CA 1
ATOM 749 C C . PHE A 1 92 ? -0.157 6.742 -21.376 1.00 84.62 92 PHE A C 1
ATOM 751 O O . PHE A 1 92 ? -0.756 7.527 -20.645 1.00 84.62 92 PHE A O 1
ATOM 758 N N . HIS A 1 93 ? -0.560 5.475 -21.506 1.00 83.94 93 HIS A N 1
ATOM 759 C CA . HIS A 1 93 ? -1.694 4.895 -20.790 1.00 83.94 93 HIS A CA 1
ATOM 760 C C . HIS A 1 93 ? -1.278 3.575 -20.118 1.00 83.94 93 HIS A C 1
ATOM 762 O O . HIS A 1 93 ? -1.001 2.576 -20.779 1.00 83.94 93 HIS A O 1
ATOM 768 N N . CYS A 1 94 ? -1.211 3.564 -18.784 1.00 83.50 94 CYS A N 1
ATOM 769 C CA . CYS A 1 94 ? -0.717 2.421 -18.009 1.00 83.50 94 CYS A CA 1
ATOM 770 C C . CYS A 1 94 ? -1.708 1.238 -17.925 1.00 83.50 94 CYS A C 1
ATOM 772 O O . CYS A 1 94 ? -2.682 1.291 -17.182 1.00 83.50 94 CYS A O 1
ATOM 774 N N . ASN A 1 95 ? -1.406 0.115 -18.584 1.00 85.56 95 ASN A N 1
ATOM 775 C CA . ASN A 1 95 ? -2.257 -1.093 -18.609 1.00 85.56 95 ASN A CA 1
ATOM 776 C C . ASN A 1 95 ? -1.809 -2.206 -17.654 1.00 85.56 95 ASN A C 1
ATOM 778 O O . ASN A 1 95 ? -1.870 -3.397 -17.974 1.00 85.56 95 ASN A O 1
ATOM 782 N N . CYS A 1 96 ? -1.332 -1.817 -16.478 1.00 83.88 96 CYS A N 1
ATOM 783 C CA . CYS A 1 96 ? -0.784 -2.732 -15.491 1.00 83.88 96 CYS A CA 1
ATOM 784 C C . CYS A 1 96 ? -1.839 -3.582 -14.780 1.00 83.88 96 CYS A C 1
ATOM 786 O O . CYS A 1 96 ? -3.016 -3.236 -14.799 1.00 83.88 96 CYS A O 1
ATOM 788 N N . LYS A 1 97 ? -1.429 -4.665 -14.098 1.00 88.44 97 LYS A N 1
ATOM 789 C CA . LYS A 1 97 ? -2.371 -5.537 -13.362 1.00 88.44 97 LYS A CA 1
ATOM 790 C C . LYS A 1 97 ? -3.226 -4.748 -12.364 1.00 88.44 97 LYS A C 1
ATOM 792 O O . LYS A 1 97 ? -4.429 -4.959 -12.311 1.00 88.44 97 LYS A O 1
ATOM 797 N N . ARG A 1 98 ? -2.616 -3.805 -11.636 1.00 90.75 98 ARG A N 1
ATOM 798 C CA . ARG A 1 98 ? -3.325 -2.915 -10.709 1.00 90.75 98 ARG A CA 1
ATOM 799 C C . ARG A 1 98 ? -4.266 -1.955 -11.432 1.00 90.75 98 ARG A C 1
ATOM 801 O O . ARG A 1 98 ? -5.408 -1.848 -11.026 1.00 90.75 98 ARG A O 1
ATOM 808 N N . CYS A 1 99 ? -3.812 -1.276 -12.488 1.00 89.31 99 CYS A N 1
ATOM 809 C CA . CYS A 1 99 ? -4.654 -0.343 -13.241 1.00 89.31 99 CYS A CA 1
ATOM 810 C C . CYS A 1 99 ? -5.862 -1.049 -13.853 1.00 89.31 99 CYS A C 1
ATOM 812 O O . CYS A 1 99 ? -6.962 -0.544 -13.712 1.00 89.31 99 CYS A O 1
ATOM 814 N N . ARG A 1 100 ? -5.675 -2.232 -14.455 1.00 90.75 100 ARG A N 1
ATOM 815 C CA . ARG A 1 100 ? -6.778 -3.043 -14.994 1.00 90.75 100 ARG A CA 1
ATOM 816 C C . ARG A 1 100 ? -7.753 -3.474 -13.902 1.00 90.75 100 ARG A C 1
ATOM 818 O O . ARG A 1 100 ? -8.956 -3.431 -14.103 1.00 90.75 100 ARG A O 1
ATOM 825 N N . PHE A 1 101 ? -7.231 -3.895 -12.751 1.00 91.50 101 PHE A N 1
ATOM 826 C CA . PHE A 1 101 ? -8.055 -4.265 -11.605 1.00 91.50 101 PHE A CA 1
ATOM 827 C C . PHE A 1 101 ? -8.873 -3.068 -11.091 1.00 91.50 101 PHE A C 1
ATOM 829 O O . PHE A 1 101 ? -10.090 -3.159 -10.973 1.00 91.50 101 PHE A O 1
ATOM 836 N N . GLU A 1 102 ? -8.225 -1.932 -10.835 1.00 90.50 102 GLU A N 1
ATOM 837 C CA . GLU A 1 102 ? -8.889 -0.724 -10.334 1.00 90.50 102 GLU A CA 1
ATOM 838 C C . GLU A 1 102 ? -9.852 -0.115 -11.352 1.00 90.50 102 GLU A C 1
ATOM 840 O O . GLU A 1 102 ? -10.818 0.512 -10.953 1.00 90.50 102 GLU A O 1
ATOM 845 N N . GLU A 1 103 ? -9.630 -0.309 -12.649 1.00 90.44 103 GLU A N 1
ATOM 846 C CA . GLU A 1 103 ? -10.547 0.141 -13.698 1.00 90.44 103 GLU A CA 1
ATOM 847 C C . GLU A 1 103 ? -11.867 -0.636 -13.664 1.00 90.44 103 GLU A C 1
ATOM 849 O O . GLU A 1 103 ? -12.932 -0.041 -13.771 1.00 90.44 103 GLU A O 1
ATOM 854 N N . VAL A 1 104 ? -11.811 -1.948 -13.411 1.00 87.19 104 VAL A N 1
ATOM 855 C CA . VAL A 1 104 ? -13.012 -2.780 -13.230 1.00 87.19 104 VAL A CA 1
ATOM 856 C C . VAL A 1 104 ? -13.723 -2.458 -11.912 1.00 87.19 104 VAL A C 1
ATOM 858 O O . VAL A 1 104 ? -14.951 -2.447 -11.853 1.00 87.19 104 VAL A O 1
ATOM 861 N N . PHE A 1 105 ? -12.970 -2.203 -10.838 1.00 81.62 105 PHE A N 1
ATOM 862 C CA . PHE A 1 105 ? -13.549 -1.973 -9.511 1.00 81.62 105 PHE A CA 1
ATOM 863 C C . PHE A 1 105 ? -13.979 -0.527 -9.259 1.00 81.62 105 PHE A C 1
ATOM 865 O O . PHE A 1 105 ? -14.958 -0.319 -8.549 1.00 81.62 105 PHE A O 1
ATOM 872 N N . GLY A 1 106 ? -13.310 0.461 -9.850 1.00 72.75 106 GLY A N 1
ATOM 873 C CA . GLY A 1 106 ? -13.553 1.891 -9.626 1.00 72.75 106 GLY A CA 1
ATOM 874 C C . GLY A 1 106 ? -14.933 2.376 -10.075 1.00 72.75 106 GLY A C 1
ATOM 875 O O . GLY A 1 106 ? -15.368 3.449 -9.674 1.00 72.75 106 GLY A O 1
ATOM 876 N N . CYS A 1 107 ? -15.663 1.579 -10.858 1.00 72.06 107 CYS A N 1
ATOM 877 C CA . CYS A 1 107 ? -17.055 1.863 -11.204 1.00 72.06 107 CYS A CA 1
ATOM 878 C C . CYS A 1 107 ? -18.042 1.595 -10.056 1.00 72.06 107 CYS A C 1
ATOM 880 O O . CYS A 1 107 ? -19.192 2.022 -10.156 1.00 72.06 107 CYS A O 1
ATOM 882 N N . ARG A 1 108 ? -17.625 0.900 -8.988 1.00 83.31 108 ARG A N 1
ATOM 883 C CA . ARG A 1 108 ? -18.477 0.613 -7.827 1.00 83.31 108 ARG A CA 1
ATOM 884 C C . ARG A 1 108 ? -18.783 1.888 -7.055 1.00 83.31 108 ARG A C 1
ATOM 886 O O . ARG A 1 108 ? -17.873 2.636 -6.700 1.00 83.31 108 ARG A O 1
ATOM 893 N N . GLU A 1 109 ? -20.060 2.092 -6.762 1.00 83.62 109 GLU A N 1
ATOM 894 C CA . GLU A 1 109 ? -20.533 3.300 -6.090 1.00 83.62 109 GLU A CA 1
ATOM 895 C C . GLU A 1 109 ? -19.923 3.443 -4.694 1.00 83.62 109 GLU A C 1
ATOM 897 O O . GLU A 1 109 ? -19.504 4.528 -4.307 1.00 83.62 109 GLU A O 1
ATOM 902 N N . GLU A 1 110 ? -19.710 2.328 -3.991 1.00 84.00 110 GLU A N 1
ATOM 903 C CA . GLU A 1 110 ? -19.098 2.346 -2.664 1.00 84.00 110 GLU A CA 1
ATOM 904 C C . GLU A 1 110 ? -17.663 2.893 -2.675 1.00 84.00 110 GLU A C 1
ATOM 906 O O . GLU A 1 110 ? -17.247 3.516 -1.702 1.00 84.00 110 GLU A O 1
ATOM 911 N N . LEU A 1 111 ? -16.896 2.675 -3.752 1.00 86.19 111 LEU A N 1
ATOM 912 C CA . LEU A 1 111 ? -15.540 3.225 -3.867 1.00 86.19 111 LEU A CA 1
ATOM 913 C C . LEU A 1 111 ? -15.564 4.717 -4.204 1.00 86.19 111 LEU A C 1
ATOM 915 O O . LEU A 1 111 ? -14.759 5.462 -3.649 1.00 86.19 111 LEU A O 1
ATOM 919 N N . LYS A 1 112 ? -16.508 5.165 -5.040 1.00 85.62 112 LYS A N 1
ATOM 920 C CA . LYS A 1 112 ? -16.695 6.595 -5.329 1.00 85.62 112 LYS A CA 1
ATOM 921 C C . LYS A 1 112 ? -17.118 7.368 -4.087 1.00 85.62 112 LYS A C 1
ATOM 923 O O . LYS A 1 112 ? -16.593 8.445 -3.834 1.00 85.62 112 LYS A O 1
ATOM 928 N N . GLU A 1 113 ? -18.021 6.808 -3.285 1.00 86.00 113 GLU A N 1
ATOM 929 C CA . GLU A 1 113 ? -18.425 7.416 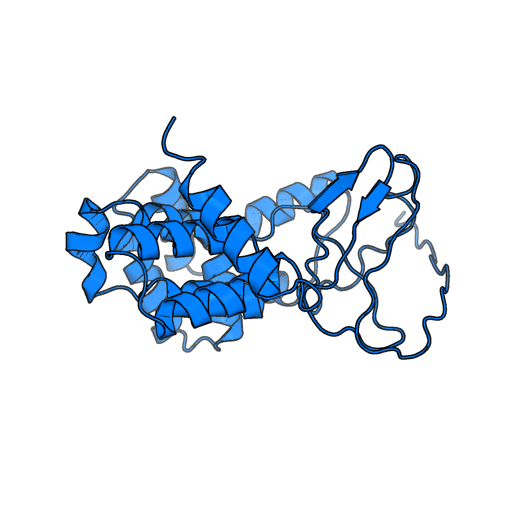-2.018 1.00 86.00 113 GLU A CA 1
ATOM 930 C C . GLU A 1 113 ? -17.241 7.583 -1.062 1.00 86.00 113 GLU A C 1
ATOM 932 O O . GLU A 1 113 ? -17.148 8.600 -0.383 1.00 86.00 113 GLU A O 1
ATOM 937 N N . ILE A 1 114 ? -16.324 6.611 -1.015 1.00 86.56 114 ILE A N 1
ATOM 938 C CA . ILE A 1 114 ? -15.110 6.704 -0.193 1.00 86.56 114 ILE A CA 1
ATOM 939 C C . ILE A 1 114 ? -14.154 7.773 -0.745 1.00 86.56 114 ILE A C 1
ATOM 941 O O . ILE A 1 114 ? -13.582 8.526 0.041 1.00 86.56 114 ILE A O 1
ATOM 945 N N . GLU A 1 115 ? -13.987 7.868 -2.069 1.00 84.75 115 GLU A N 1
ATOM 946 C CA . GLU A 1 115 ? -13.187 8.930 -2.700 1.00 84.75 115 GLU A CA 1
ATOM 947 C C . GLU A 1 115 ? -13.756 10.324 -2.399 1.00 84.75 115 GLU A C 1
ATOM 949 O O . GLU A 1 115 ? -13.012 11.200 -1.965 1.00 84.75 115 GLU A O 1
ATOM 954 N N . LEU A 1 116 ? -15.071 10.515 -2.534 1.00 83.62 116 LEU A N 1
ATOM 955 C CA . LEU A 1 116 ? -15.738 11.774 -2.189 1.00 83.62 116 LEU A CA 1
ATOM 956 C C . LEU A 1 116 ? -15.624 12.077 -0.691 1.00 83.62 116 LEU A C 1
ATOM 958 O O . LEU A 1 116 ? -15.297 13.192 -0.299 1.00 83.62 116 LEU A O 1
ATOM 962 N N . ALA A 1 117 ? -15.844 11.083 0.171 1.00 80.88 117 ALA A N 1
ATOM 963 C CA . ALA A 1 117 ? -15.729 11.248 1.617 1.00 80.88 117 ALA A CA 1
ATOM 964 C C . ALA A 1 117 ? -14.331 11.708 2.057 1.00 80.88 117 ALA A C 1
ATOM 966 O O . ALA A 1 117 ? -14.218 12.462 3.026 1.00 80.88 117 ALA A O 1
ATOM 967 N N . LEU A 1 118 ? -13.289 11.273 1.342 1.00 78.69 118 LEU 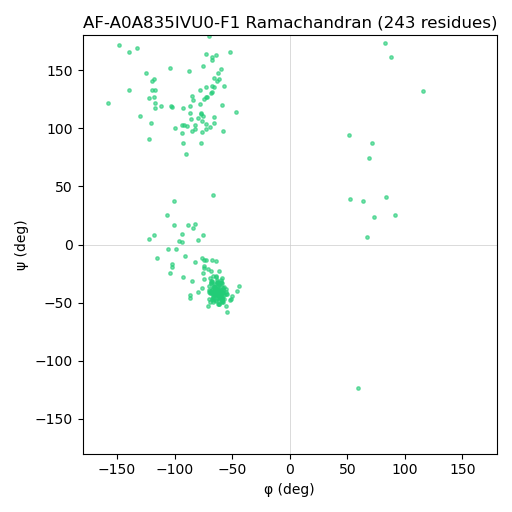A N 1
ATOM 968 C CA . LEU A 1 118 ? -11.915 11.719 1.551 1.00 78.69 118 LEU A CA 1
ATOM 969 C C . LEU A 1 118 ? -11.736 13.198 1.170 1.00 78.69 118 LEU A C 1
ATOM 971 O O . LEU A 1 118 ? -11.036 13.921 1.871 1.00 78.69 118 LEU A O 1
ATOM 975 N N . GLU A 1 119 ? -12.382 13.659 0.097 1.00 80.75 119 GLU A N 1
ATOM 976 C CA . GLU A 1 119 ? -12.349 15.067 -0.330 1.00 80.75 119 GLU A CA 1
ATOM 977 C C . GLU A 1 119 ? -13.087 15.993 0.654 1.00 80.75 119 GLU A C 1
ATOM 979 O O . GLU A 1 119 ? -12.652 17.120 0.879 1.00 80.75 119 GLU A O 1
ATOM 984 N N . PHE A 1 120 ? -14.158 15.507 1.292 1.00 81.69 120 PHE A N 1
ATOM 985 C CA . PHE A 1 120 ? -14.962 16.277 2.253 1.00 81.69 120 PHE A CA 1
ATOM 986 C C . PHE A 1 120 ? -14.553 16.097 3.726 1.00 81.69 120 PHE A C 1
ATOM 988 O O . PHE A 1 120 ? -15.197 16.665 4.608 1.00 81.69 120 PHE A O 1
ATOM 995 N N . GLY A 1 121 ? -13.504 15.319 4.020 1.00 76.50 121 GLY A N 1
ATOM 996 C CA . GLY A 1 121 ? -12.986 15.148 5.384 1.00 76.50 121 GLY A CA 1
ATOM 997 C C . GLY A 1 121 ? -13.969 14.480 6.357 1.00 76.50 121 GLY A C 1
ATOM 998 O O . GLY A 1 121 ? -14.053 14.871 7.524 1.00 76.50 121 GLY A O 1
ATOM 999 N N . LEU A 1 122 ? -14.743 13.496 5.884 1.00 82.38 122 LEU A N 1
ATOM 1000 C CA . LEU A 1 122 ? -15.693 12.743 6.716 1.00 82.38 122 LEU A CA 1
ATOM 1001 C C . LEU A 1 122 ? -14.972 11.808 7.718 1.00 82.38 122 LEU A C 1
ATOM 1003 O O . LEU A 1 122 ? -13.749 11.750 7.773 1.00 82.38 122 LEU A O 1
ATOM 1007 N N . ASP A 1 123 ? -15.714 11.068 8.560 1.00 89.19 123 ASP A N 1
ATOM 1008 C CA . ASP A 1 123 ? -15.130 10.153 9.566 1.00 89.19 123 ASP A CA 1
ATOM 1009 C C . ASP A 1 123 ? -14.233 9.082 8.910 1.00 89.19 123 ASP A C 1
ATOM 1011 O O . ASP A 1 123 ? -14.714 8.041 8.450 1.00 89.19 123 ASP A O 1
ATOM 1015 N N . ASN A 1 124 ? -12.919 9.330 8.906 1.00 90.62 124 ASN A N 1
ATOM 1016 C CA . ASN A 1 124 ? -11.922 8.472 8.268 1.00 90.62 124 ASN A CA 1
ATOM 1017 C C . ASN A 1 124 ? -11.986 7.019 8.762 1.00 90.62 124 ASN A C 1
ATOM 1019 O O . ASN A 1 124 ? -11.887 6.087 7.963 1.00 90.62 124 ASN A O 1
ATOM 1023 N N . GLY A 1 125 ? -12.234 6.801 10.059 1.00 92.06 125 GLY A N 1
ATOM 1024 C CA . GLY A 1 125 ? -12.346 5.448 10.609 1.00 92.06 125 GLY A CA 1
ATOM 1025 C C . GLY A 1 125 ? -13.560 4.692 10.071 1.00 92.06 125 GLY A C 1
ATOM 1026 O O . GLY A 1 125 ? -13.464 3.496 9.787 1.00 92.06 125 GLY A O 1
ATOM 1027 N N . ASN A 1 126 ? -14.677 5.394 9.850 1.00 93.38 126 ASN A N 1
ATOM 1028 C CA . ASN A 1 126 ? -15.848 4.821 9.186 1.00 93.38 126 ASN A CA 1
ATOM 1029 C C . ASN A 1 126 ? -15.522 4.428 7.741 1.00 93.38 126 ASN A C 1
ATOM 1031 O O . ASN A 1 126 ? -15.903 3.350 7.294 1.00 93.38 126 ASN A O 1
ATOM 1035 N N . MET A 1 127 ? -14.793 5.274 7.010 1.00 93.62 127 MET A N 1
ATOM 1036 C CA . MET A 1 127 ? -14.436 4.994 5.617 1.00 93.62 127 MET A CA 1
ATOM 1037 C C . MET A 1 127 ? -13.466 3.815 5.497 1.00 93.62 127 MET A C 1
ATOM 1039 O O . MET A 1 127 ? -13.678 2.950 4.649 1.00 93.62 127 MET A O 1
ATOM 1043 N N . VAL A 1 128 ? -12.466 3.706 6.385 1.00 94.81 128 VAL A N 1
ATOM 1044 C CA . VAL A 1 128 ? -11.590 2.521 6.452 1.00 94.81 128 VAL A CA 1
ATOM 1045 C C . VAL A 1 128 ? -12.413 1.262 6.711 1.00 94.81 128 VAL A C 1
ATOM 1047 O O . VAL A 1 128 ? -12.244 0.257 6.022 1.00 94.81 128 VAL A O 1
ATOM 1050 N N . PHE A 1 129 ? -13.333 1.316 7.677 1.00 94.94 129 PHE A N 1
ATOM 1051 C CA . PHE A 1 129 ? -14.213 0.192 7.984 1.00 94.94 129 PHE A CA 1
ATOM 1052 C C . PHE A 1 129 ? -15.059 -0.216 6.769 1.00 94.94 129 PHE A C 1
ATOM 1054 O O . PHE A 1 129 ? -15.086 -1.393 6.411 1.00 94.94 129 PHE A O 1
ATOM 1061 N N . ARG A 1 130 ? -15.702 0.745 6.093 1.00 93.75 130 ARG A N 1
ATOM 1062 C CA . ARG A 1 130 ? -16.495 0.492 4.880 1.00 93.75 130 ARG A CA 1
ATOM 1063 C C . ARG A 1 130 ? -15.653 -0.110 3.758 1.00 93.75 130 ARG A C 1
ATOM 1065 O O . ARG A 1 130 ? -16.115 -1.049 3.112 1.00 93.75 130 ARG A O 1
ATOM 1072 N N . LEU A 1 131 ? -14.433 0.389 3.553 1.00 94.06 131 LEU A N 1
ATOM 1073 C CA . LEU A 1 131 ? -13.508 -0.137 2.553 1.00 94.06 131 LEU A CA 1
ATOM 1074 C C . LEU A 1 131 ? -13.157 -1.601 2.851 1.00 94.06 131 LEU A C 1
ATOM 1076 O O . LEU A 1 131 ? -13.302 -2.457 1.983 1.00 94.06 131 LEU A O 1
ATOM 1080 N N . GLU A 1 132 ? -12.745 -1.915 4.080 1.00 95.25 132 GLU A N 1
ATOM 1081 C CA . GLU A 1 132 ? -12.365 -3.274 4.490 1.00 95.25 132 GLU A CA 1
ATOM 1082 C C . GLU A 1 1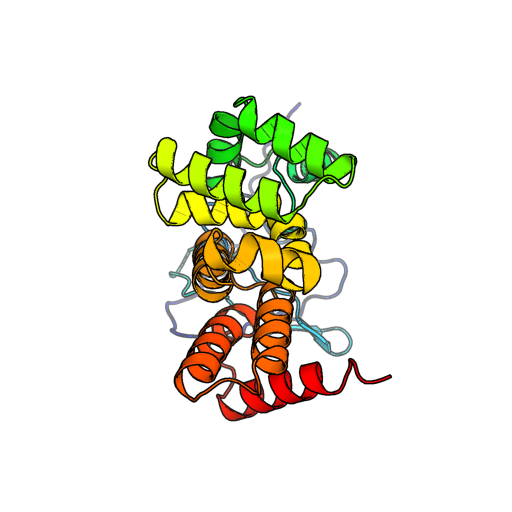32 ? -13.543 -4.262 4.455 1.00 95.25 132 GLU A C 1
ATOM 1084 O O . GLU A 1 132 ? -13.391 -5.390 3.975 1.00 95.25 132 GLU A O 1
ATOM 1089 N N . GLU A 1 133 ? -14.733 -3.841 4.891 1.00 93.94 133 GLU A N 1
ATOM 1090 C CA . GLU A 1 133 ? -15.957 -4.640 4.763 1.00 93.94 133 GLU A CA 1
ATOM 1091 C C . GLU A 1 133 ? -16.342 -4.855 3.295 1.00 93.94 133 GLU A C 1
ATOM 1093 O O . GLU A 1 133 ? -16.682 -5.973 2.912 1.00 93.94 133 GLU A O 1
ATOM 1098 N N . GLY A 1 134 ? -16.242 -3.822 2.454 1.00 92.69 134 GLY A N 1
ATOM 1099 C CA . GLY A 1 134 ? -16.474 -3.922 1.012 1.00 92.69 134 GLY A CA 1
ATOM 1100 C C . GLY A 1 134 ? -15.539 -4.943 0.368 1.00 92.69 134 GLY A C 1
ATOM 1101 O O . GLY A 1 134 ? -15.992 -5.888 -0.274 1.00 92.69 134 GLY A O 1
ATOM 1102 N N . MET A 1 135 ? -14.237 -4.851 0.648 1.00 94.50 135 MET A N 1
ATOM 1103 C CA . MET A 1 135 ? -13.243 -5.815 0.168 1.00 94.50 135 MET A CA 1
ATOM 1104 C C . MET A 1 135 ? -13.514 -7.252 0.637 1.00 94.50 135 MET A C 1
ATOM 1106 O O . MET A 1 135 ? -13.190 -8.202 -0.082 1.00 94.50 135 MET A O 1
ATOM 1110 N N . ARG A 1 136 ? -14.084 -7.433 1.837 1.00 93.19 136 ARG A N 1
ATOM 1111 C CA . ARG A 1 136 ? -14.513 -8.749 2.332 1.00 93.19 136 ARG A CA 1
ATOM 1112 C C . ARG A 1 136 ? -15.733 -9.256 1.565 1.00 93.19 136 ARG A C 1
ATOM 1114 O O . ARG A 1 136 ? -15.710 -10.397 1.113 1.00 93.19 136 ARG A O 1
ATOM 1121 N N . LYS A 1 137 ? -16.751 -8.412 1.374 1.00 93.56 137 LYS A N 1
ATOM 1122 C CA . LYS A 1 137 ? -17.982 -8.733 0.631 1.00 93.56 137 LYS A CA 1
ATOM 1123 C C . LYS A 1 137 ? -17.710 -9.068 -0.832 1.00 93.56 137 LYS A C 1
ATOM 1125 O O . LYS A 1 137 ? -18.300 -9.999 -1.362 1.00 93.56 137 LYS A O 1
ATOM 1130 N N . TRP A 1 138 ? -16.783 -8.359 -1.471 1.00 92.19 138 TRP A N 1
ATOM 1131 C CA . TRP A 1 138 ? -16.373 -8.627 -2.854 1.00 92.19 138 TRP A CA 1
ATOM 1132 C C . TRP A 1 138 ? -15.379 -9.790 -2.981 1.00 92.19 138 TRP A C 1
ATOM 1134 O O . TRP A 1 138 ? -14.891 -10.046 -4.078 1.00 92.19 138 TRP A O 1
ATOM 1144 N N . MET A 1 139 ? -15.060 -10.476 -1.874 1.00 91.94 139 MET A N 1
ATOM 1145 C CA . MET A 1 139 ? -14.176 -11.647 -1.828 1.00 91.94 139 MET A CA 1
ATOM 1146 C C . MET A 1 139 ? -12.816 -11.415 -2.506 1.00 91.94 139 MET A C 1
ATOM 1148 O O . MET A 1 139 ? -12.273 -12.301 -3.167 1.00 91.94 139 MET A O 1
ATOM 1152 N N . LEU A 1 140 ? -12.245 -10.218 -2.328 1.00 92.38 140 LEU A N 1
ATOM 1153 C CA . LEU A 1 140 ? -10.979 -9.862 -2.963 1.00 92.38 140 LEU A CA 1
ATOM 1154 C C . LEU A 1 140 ? -9.830 -10.748 -2.481 1.00 92.38 140 LEU A C 1
ATOM 1156 O O . LEU A 1 140 ? -9.686 -11.032 -1.284 1.00 92.38 140 LEU A O 1
ATOM 1160 N N . LYS A 1 141 ? -8.944 -11.114 -3.408 1.00 92.12 141 LYS A N 1
ATOM 1161 C CA . LYS A 1 141 ? -7.706 -11.834 -3.098 1.00 92.12 141 LYS A CA 1
ATOM 1162 C C . LYS A 1 141 ? -6.754 -10.938 -2.306 1.00 92.12 141 LYS A C 1
ATOM 1164 O O . LYS A 1 141 ? -6.819 -9.711 -2.368 1.00 92.12 141 LYS A O 1
ATOM 1169 N N . SER A 1 142 ? -5.808 -11.547 -1.590 1.00 88.81 142 SER A N 1
ATOM 1170 C CA . SER A 1 142 ? -4.835 -10.832 -0.743 1.00 88.81 142 SER A CA 1
ATOM 1171 C C . SER A 1 142 ? -4.124 -9.685 -1.473 1.00 88.81 142 SER A C 1
ATOM 1173 O O . SER A 1 142 ? -4.034 -8.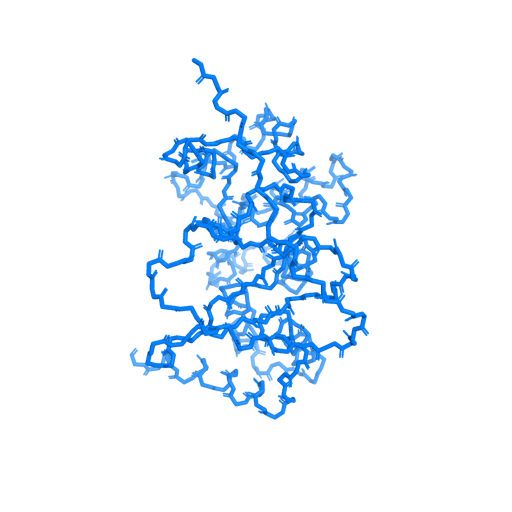574 -0.953 1.00 88.81 142 SER A O 1
ATOM 1175 N N . LYS A 1 143 ? -3.681 -9.929 -2.711 1.00 89.75 143 LYS A N 1
ATOM 1176 C CA . LYS A 1 143 ? -2.977 -8.935 -3.530 1.00 89.75 143 LYS A CA 1
ATOM 1177 C C . LYS A 1 143 ? -3.875 -7.789 -4.008 1.00 89.75 143 LYS A C 1
ATOM 1179 O O . LYS A 1 143 ? -3.425 -6.652 -4.078 1.00 89.75 143 LYS A O 1
ATOM 1184 N N . GLU A 1 144 ? -5.137 -8.083 -4.309 1.00 93.12 144 GLU A N 1
ATOM 1185 C CA . GLU A 1 144 ? -6.138 -7.102 -4.750 1.00 93.12 144 GLU A CA 1
ATOM 1186 C C . GLU A 1 144 ? -6.518 -6.155 -3.608 1.00 93.12 144 GLU A C 1
ATOM 1188 O O . GLU A 1 144 ? -6.582 -4.942 -3.805 1.00 93.12 144 GLU A O 1
ATOM 1193 N N . LYS A 1 145 ? -6.646 -6.686 -2.383 1.00 94.94 145 LYS A N 1
ATOM 1194 C CA . LYS A 1 145 ? -6.797 -5.865 -1.172 1.00 94.94 145 LYS A CA 1
ATOM 1195 C C . LYS A 1 145 ? -5.632 -4.892 -1.007 1.00 94.94 145 LYS A C 1
ATOM 1197 O O . LYS A 1 145 ? -5.845 -3.720 -0.715 1.00 94.94 145 LYS A O 1
ATOM 1202 N N . GLY A 1 146 ? -4.406 -5.361 -1.243 1.00 94.75 146 GLY A N 1
ATOM 1203 C CA . GLY A 1 146 ? -3.213 -4.516 -1.206 1.00 94.75 146 GLY A CA 1
ATOM 1204 C C . GLY A 1 146 ? -3.233 -3.380 -2.236 1.00 94.75 146 GLY A C 1
ATOM 1205 O O . GLY A 1 146 ? -2.773 -2.284 -1.927 1.00 94.75 146 GLY A O 1
ATOM 1206 N N . TYR A 1 147 ? -3.816 -3.588 -3.425 1.00 94.25 147 TYR A N 1
ATOM 1207 C CA . TYR A 1 147 ? -3.991 -2.518 -4.417 1.00 94.25 147 TYR A CA 1
ATOM 1208 C C . TYR A 1 147 ? -4.924 -1.413 -3.926 1.00 94.25 147 TYR A C 1
ATOM 1210 O O . TYR A 1 147 ? -4.550 -0.242 -3.982 1.00 94.25 147 TYR A O 1
ATOM 1218 N N . LEU A 1 148 ? -6.094 -1.773 -3.390 1.00 94.75 148 LEU A N 1
ATOM 1219 C CA . LEU A 1 148 ? -7.025 -0.779 -2.851 1.00 94.75 148 LEU A CA 1
ATOM 1220 C C . LEU A 1 148 ? -6.445 -0.077 -1.621 1.00 94.75 148 LEU A C 1
ATOM 1222 O O . LEU A 1 148 ? -6.483 1.146 -1.544 1.00 94.75 148 LEU A O 1
ATOM 1226 N N . ARG A 1 149 ? -5.822 -0.815 -0.698 1.00 95.75 149 ARG A N 1
ATOM 1227 C CA . ARG A 1 149 ? -5.146 -0.221 0.467 1.00 95.75 149 ARG A CA 1
ATOM 1228 C C . ARG A 1 149 ? -4.056 0.773 0.072 1.00 95.75 149 ARG A C 1
ATOM 1230 O O . ARG A 1 149 ? -3.931 1.803 0.722 1.00 95.75 149 ARG A O 1
ATOM 1237 N N . ALA A 1 150 ? -3.308 0.493 -0.998 1.00 94.75 150 ALA A N 1
ATOM 1238 C CA . ALA A 1 150 ? -2.330 1.431 -1.538 1.00 94.75 150 ALA A CA 1
ATOM 1239 C C . ALA A 1 150 ? -3.004 2.682 -2.120 1.00 94.75 150 ALA A C 1
ATOM 1241 O O . ALA A 1 150 ? -2.576 3.786 -1.816 1.00 94.75 150 ALA A O 1
ATOM 1242 N N . SER A 1 151 ? -4.067 2.521 -2.915 1.00 92.88 151 SER A N 1
ATOM 1243 C CA . SER A 1 151 ? -4.812 3.636 -3.525 1.00 92.88 151 SER A CA 1
ATOM 1244 C C . SER A 1 151 ? -5.489 4.559 -2.513 1.00 92.88 151 SER A C 1
ATOM 1246 O O . SER A 1 151 ? -5.608 5.753 -2.766 1.00 92.88 151 SER A O 1
ATOM 1248 N N . PHE A 1 152 ? -5.893 4.014 -1.366 1.00 94.12 152 PHE A N 1
ATOM 1249 C CA . PHE A 1 152 ? -6.512 4.750 -0.264 1.00 94.12 152 PHE A CA 1
ATOM 1250 C C . PHE A 1 152 ? -5.562 4.915 0.929 1.00 94.12 152 PHE A C 1
ATOM 1252 O O . PHE A 1 152 ? -6.012 5.053 2.064 1.00 94.12 152 PHE A O 1
ATOM 1259 N N . TRP A 1 153 ? -4.242 4.884 0.716 1.00 95.00 153 TRP A N 1
ATOM 1260 C CA . TRP A 1 153 ? -3.287 4.915 1.826 1.00 95.00 153 TRP A CA 1
ATOM 1261 C C . TRP A 1 153 ? -3.425 6.161 2.706 1.00 95.00 153 TRP A C 1
ATOM 1263 O O . TRP A 1 153 ? -3.288 6.049 3.923 1.00 95.00 153 TRP A O 1
ATOM 1273 N N . SER A 1 154 ? -3.729 7.327 2.123 1.00 92.81 154 SER A N 1
ATOM 1274 C CA . SER A 1 154 ? -3.952 8.567 2.883 1.00 92.81 154 SER A CA 1
ATOM 1275 C C . SER A 1 154 ? -4.984 8.358 3.992 1.00 92.81 154 SER A C 1
ATOM 1277 O O . SER A 1 154 ? -4.686 8.624 5.156 1.00 92.81 154 SER A O 1
ATOM 1279 N N . LEU A 1 155 ? -6.112 7.728 3.657 1.00 93.25 155 LEU A N 1
ATOM 1280 C CA . LEU A 1 155 ? -7.197 7.409 4.578 1.00 93.25 155 LEU A CA 1
ATOM 1281 C C . LEU A 1 155 ? -6.738 6.523 5.751 1.00 93.25 155 LEU A C 1
ATOM 1283 O O . LEU A 1 155 ? -7.050 6.803 6.913 1.00 93.25 155 LEU A O 1
ATOM 1287 N N . TYR A 1 156 ? -5.970 5.466 5.465 1.00 95.19 156 TYR A N 1
ATOM 1288 C CA . TYR A 1 156 ? -5.392 4.608 6.505 1.00 95.19 156 TYR A CA 1
ATOM 1289 C C . TYR A 1 156 ? -4.399 5.384 7.371 1.00 95.19 156 TYR A C 1
ATOM 1291 O O . TYR A 1 156 ? -4.471 5.330 8.598 1.00 95.19 156 TYR A O 1
ATOM 1299 N N . SER A 1 157 ? -3.488 6.124 6.741 1.00 94.44 157 SER A N 1
ATOM 1300 C CA . SER A 1 157 ? -2.418 6.846 7.426 1.00 94.44 157 SER A CA 1
ATOM 1301 C C . SER A 1 157 ? -2.955 7.905 8.391 1.00 94.44 157 SER A C 1
ATOM 1303 O O . SER A 1 157 ? -2.458 8.033 9.507 1.00 94.44 157 SER A O 1
ATOM 1305 N N . GLU A 1 158 ? -4.008 8.623 8.003 1.00 93.06 158 GLU A N 1
ATOM 1306 C CA . GLU A 1 158 ? -4.681 9.612 8.845 1.00 93.06 158 GLU A CA 1
ATOM 1307 C C . GLU A 1 158 ? -5.446 8.945 9.990 1.00 93.06 158 GLU A C 1
ATOM 1309 O O . GLU A 1 158 ? -5.379 9.402 11.133 1.00 93.06 158 GLU A O 1
ATOM 1314 N N . SER A 1 159 ? -6.121 7.825 9.706 1.00 93.38 159 SER A N 1
ATOM 1315 C CA . SER A 1 159 ? -6.841 7.054 10.724 1.00 93.38 159 SER A CA 1
ATOM 1316 C C . SER A 1 159 ? -5.901 6.547 11.816 1.00 93.38 159 SER A C 1
ATOM 1318 O O . SER A 1 159 ? -6.178 6.757 12.992 1.00 93.38 159 SER A O 1
ATOM 1320 N N . PHE A 1 160 ? -4.766 5.943 11.443 1.00 93.69 160 PHE A N 1
ATOM 1321 C CA . PHE A 1 160 ? -3.804 5.388 12.401 1.00 93.69 160 PHE A CA 1
ATOM 1322 C C . PHE A 1 160 ? -3.060 6.447 13.214 1.00 93.69 160 PHE A C 1
ATOM 1324 O O . PHE A 1 160 ? -2.682 6.186 14.356 1.00 93.69 160 PHE A O 1
ATOM 1331 N N . ARG A 1 161 ? -2.867 7.651 12.665 1.00 91.75 161 ARG A N 1
ATOM 1332 C CA . ARG A 1 161 ? -2.252 8.762 13.406 1.00 91.75 161 ARG A CA 1
ATOM 1333 C C . ARG A 1 161 ? -3.196 9.377 14.437 1.00 91.75 161 ARG A C 1
ATOM 1335 O O . ARG A 1 161 ? -2.726 9.861 15.469 1.00 91.75 161 ARG A O 1
ATOM 1342 N N . SER A 1 162 ? -4.505 9.340 14.182 1.00 91.69 162 SER A N 1
ATOM 1343 C CA . SER A 1 162 ? -5.522 9.946 15.041 1.00 91.69 162 SER A CA 1
ATOM 1344 C C . SER A 1 162 ? -5.962 9.022 16.177 1.00 91.69 162 SER A C 1
ATOM 1346 O O . SER A 1 162 ? -6.728 8.078 15.992 1.00 91.69 162 SER A O 1
ATOM 1348 N N . GLU A 1 163 ? -5.560 9.350 17.404 1.00 91.06 163 GLU A N 1
ATOM 1349 C CA . GLU A 1 163 ? -5.959 8.600 18.605 1.00 91.06 163 GLU A CA 1
ATOM 1350 C C . GLU A 1 163 ? -7.472 8.617 18.831 1.00 91.06 163 GLU A C 1
ATOM 1352 O O . GLU A 1 163 ? -8.052 7.608 19.230 1.00 91.06 163 GLU A O 1
ATOM 1357 N N . LYS A 1 164 ? -8.144 9.728 18.500 1.00 92.38 164 LYS A N 1
ATOM 1358 C CA . LYS A 1 164 ? -9.609 9.838 18.574 1.00 92.38 164 LYS A CA 1
ATOM 1359 C C . LYS A 1 164 ? -10.288 8.815 17.660 1.00 92.38 164 LYS A C 1
ATOM 1361 O O . LYS A 1 164 ? -11.236 8.151 18.085 1.00 92.38 164 LYS A O 1
ATOM 1366 N N . VAL A 1 165 ? -9.802 8.683 16.423 1.00 92.69 165 VAL A N 1
ATOM 1367 C CA . VAL A 1 165 ? -10.326 7.713 15.450 1.00 92.69 165 VAL A CA 1
ATOM 1368 C C . VAL A 1 165 ? -10.011 6.295 15.911 1.00 92.69 165 VAL A C 1
ATOM 1370 O O . VAL A 1 165 ? -10.921 5.472 15.974 1.00 92.69 165 VAL A O 1
ATOM 1373 N N . MET A 1 166 ? -8.773 6.020 16.327 1.00 93.12 166 MET A N 1
ATOM 1374 C CA . MET A 1 166 ? -8.365 4.689 16.785 1.00 93.12 166 MET A CA 1
ATOM 1375 C C . MET A 1 166 ? -9.085 4.241 18.059 1.00 93.12 166 MET A C 1
ATOM 1377 O O . MET A 1 166 ? -9.436 3.069 18.173 1.00 93.12 166 MET A O 1
ATOM 1381 N N . ARG A 1 167 ? -9.418 5.153 18.978 1.00 92.56 167 ARG A N 1
ATOM 1382 C CA . ARG A 1 167 ? -10.236 4.830 20.157 1.00 92.56 167 ARG A CA 1
ATOM 1383 C C . ARG A 1 167 ? -11.655 4.404 19.774 1.00 92.56 167 ARG A C 1
ATOM 1385 O O . ARG A 1 167 ? -12.210 3.503 20.395 1.00 92.56 167 ARG A O 1
ATOM 1392 N N . LYS A 1 168 ? -12.243 5.040 18.754 1.00 95.06 168 LYS A N 1
ATOM 1393 C CA . LYS A 1 168 ? -13.606 4.750 18.275 1.00 95.06 168 LYS A CA 1
ATOM 1394 C C . LYS A 1 168 ? -13.662 3.512 17.371 1.00 95.06 168 LYS A C 1
ATOM 1396 O O . LYS A 1 168 ? -14.590 2.715 17.478 1.00 95.06 168 LYS A O 1
ATOM 1401 N N . TRP A 1 169 ? -12.687 3.353 16.480 1.00 95.19 169 TRP A N 1
ATOM 1402 C CA . TRP A 1 169 ? -12.735 2.399 15.368 1.00 95.19 169 TRP A CA 1
ATOM 1403 C C . TRP A 1 169 ? -11.686 1.289 15.435 1.00 95.19 169 TRP A C 1
ATOM 1405 O O . TRP A 1 169 ? -11.822 0.308 14.712 1.00 95.19 169 TRP A O 1
ATOM 1415 N N . GLY A 1 170 ? -10.682 1.376 16.309 1.00 91.31 170 GLY A N 1
ATOM 1416 C CA . GLY A 1 170 ? -9.533 0.461 16.328 1.00 91.31 170 GLY A CA 1
ATOM 1417 C C . GLY A 1 170 ? -9.873 -1.011 16.578 1.00 91.31 170 GLY A C 1
ATOM 1418 O O . GLY A 1 170 ? -9.121 -1.881 16.166 1.00 91.31 170 GLY A O 1
ATOM 1419 N N . ARG A 1 171 ? -11.027 -1.308 17.195 1.00 92.44 171 ARG A N 1
ATOM 1420 C CA . ARG A 1 171 ? -11.538 -2.687 17.345 1.00 92.44 171 ARG A CA 1
ATOM 1421 C C . ARG A 1 171 ? -12.282 -3.209 16.109 1.00 92.44 171 ARG A C 1
ATOM 1423 O O . ARG A 1 171 ? -12.561 -4.398 16.026 1.00 92.44 171 ARG A O 1
ATOM 1430 N N . ARG A 1 172 ? -12.662 -2.318 15.189 1.00 93.50 172 ARG A N 1
ATOM 1431 C CA . ARG A 1 172 ? -13.478 -2.612 13.999 1.00 93.50 172 ARG A CA 1
ATOM 1432 C C . ARG A 1 172 ? -12.660 -2.649 12.714 1.00 93.50 172 ARG A C 1
ATOM 1434 O O . ARG A 1 172 ? -13.089 -3.282 11.756 1.00 93.50 172 ARG A O 1
ATOM 1441 N N . ILE A 1 173 ? -11.519 -1.966 12.681 1.00 94.12 173 ILE A N 1
ATOM 1442 C CA . ILE A 1 173 ? -10.605 -1.955 11.535 1.00 94.12 173 ILE A CA 1
ATOM 1443 C C . ILE A 1 173 ? -9.381 -2.840 11.818 1.00 94.12 173 ILE A C 1
ATOM 1445 O O . ILE A 1 173 ? -9.009 -3.000 12.981 1.00 94.12 173 ILE A O 1
ATOM 1449 N N . PRO A 1 174 ? -8.741 -3.426 10.789 1.00 93.50 174 PRO A N 1
ATOM 1450 C CA . PRO A 1 174 ? -7.505 -4.178 10.978 1.00 93.50 174 PRO A CA 1
ATOM 1451 C C . PRO A 1 174 ? -6.395 -3.309 11.579 1.00 93.50 174 PRO A C 1
ATOM 1453 O O . PRO A 1 174 ? -6.332 -2.104 11.330 1.00 93.50 174 PRO A O 1
ATOM 1456 N N . SER A 1 175 ? -5.480 -3.932 12.324 1.00 91.94 175 SER A N 1
ATOM 1457 C CA . SER A 1 175 ? -4.262 -3.257 12.773 1.00 91.94 175 SER A CA 1
ATOM 1458 C C . SER A 1 175 ? -3.378 -2.868 11.583 1.00 91.94 175 SER A C 1
ATOM 1460 O O . SER A 1 175 ? -3.531 -3.374 10.468 1.00 91.94 175 SER A O 1
ATOM 1462 N N . ILE A 1 176 ? -2.434 -1.957 11.812 1.00 92.81 176 ILE A N 1
ATOM 1463 C CA . ILE A 1 176 ? -1.586 -1.431 10.741 1.00 92.81 176 ILE A CA 1
ATOM 1464 C C . ILE A 1 176 ? -0.694 -2.499 10.087 1.00 92.81 176 ILE A C 1
ATOM 1466 O O . ILE A 1 176 ? -0.478 -2.448 8.879 1.00 92.81 176 ILE A O 1
ATOM 1470 N N . ASP A 1 177 ? -0.243 -3.505 10.838 1.00 91.44 177 ASP A N 1
ATOM 1471 C CA . ASP A 1 177 ? 0.661 -4.562 10.361 1.00 91.44 177 ASP A CA 1
ATOM 1472 C C . ASP A 1 177 ? 0.154 -5.312 9.112 1.00 91.44 177 ASP A C 1
ATOM 1474 O O . ASP A 1 177 ? 0.846 -5.314 8.089 1.00 91.44 177 ASP A O 1
ATOM 1478 N N . PRO A 1 178 ? -1.038 -5.948 9.123 1.00 93.12 178 PRO A N 1
ATOM 1479 C CA . PRO A 1 178 ? -1.564 -6.643 7.950 1.00 93.12 178 PRO A CA 1
ATOM 1480 C C . PRO A 1 178 ? -1.857 -5.700 6.776 1.00 93.12 178 PRO A C 1
ATOM 1482 O O . PRO A 1 178 ? -1.827 -6.135 5.622 1.00 93.12 178 PRO A O 1
ATOM 1485 N N . ILE A 1 179 ? -2.151 -4.423 7.039 1.00 95.50 179 ILE A N 1
ATOM 1486 C CA . ILE A 1 179 ? -2.371 -3.421 5.991 1.00 95.50 179 ILE A CA 1
ATOM 1487 C C . ILE A 1 179 ? -1.038 -3.092 5.322 1.00 95.50 179 ILE A C 1
ATOM 1489 O O . ILE A 1 179 ? -0.917 -3.264 4.108 1.00 95.50 179 ILE A O 1
ATOM 1493 N N . ALA A 1 180 ? -0.023 -2.725 6.104 1.00 94.38 180 ALA A N 1
ATOM 1494 C CA . ALA A 1 180 ? 1.312 -2.399 5.621 1.00 94.38 180 ALA A CA 1
ATOM 1495 C C . ALA A 1 180 ? 1.952 -3.569 4.860 1.00 94.38 180 ALA A C 1
ATOM 1497 O O . ALA A 1 180 ? 2.460 -3.377 3.755 1.00 94.38 180 ALA A O 1
ATOM 1498 N N . GLU A 1 181 ? 1.853 -4.795 5.383 1.00 92.62 181 GLU A N 1
ATOM 1499 C CA . GLU A 1 181 ? 2.347 -5.991 4.693 1.00 92.62 181 GLU A CA 1
ATOM 1500 C C . GLU A 1 181 ? 1.620 -6.219 3.361 1.00 92.62 181 GLU A C 1
ATOM 1502 O O . GLU A 1 181 ? 2.260 -6.513 2.353 1.00 92.62 181 GLU A O 1
ATOM 1507 N N . SER A 1 182 ? 0.295 -6.042 3.315 1.00 94.69 182 SER A N 1
ATOM 1508 C CA . SER A 1 182 ? -0.454 -6.213 2.063 1.00 94.69 182 SER A CA 1
ATOM 1509 C C . SER A 1 182 ? -0.095 -5.168 1.003 1.00 94.69 182 SER A C 1
ATOM 1511 O O . SER A 1 182 ? -0.027 -5.501 -0.180 1.00 94.69 182 SER A O 1
ATOM 1513 N N . ILE A 1 183 ? 0.182 -3.926 1.417 1.00 92.75 183 ILE A N 1
ATOM 1514 C CA . ILE A 1 183 ? 0.644 -2.857 0.526 1.00 92.75 183 ILE A CA 1
ATOM 1515 C C . ILE A 1 183 ? 2.040 -3.207 0.015 1.00 92.75 183 ILE A C 1
ATOM 1517 O O . ILE A 1 183 ? 2.245 -3.241 -1.195 1.00 92.75 183 ILE A O 1
ATOM 1521 N N . ASN A 1 184 ? 2.961 -3.576 0.908 1.00 88.81 184 ASN A N 1
ATOM 1522 C CA . ASN A 1 184 ? 4.317 -3.983 0.546 1.00 88.81 184 ASN A CA 1
ATOM 1523 C C . ASN A 1 184 ? 4.322 -5.139 -0.475 1.00 88.81 184 ASN A C 1
ATOM 1525 O O . ASN A 1 184 ? 5.038 -5.095 -1.473 1.00 88.81 184 ASN A O 1
ATOM 1529 N N . GLN A 1 185 ? 3.462 -6.145 -0.294 1.00 87.62 185 GLN A N 1
ATOM 1530 C CA . GLN A 1 185 ? 3.318 -7.257 -1.244 1.00 87.62 185 GLN A CA 1
ATOM 1531 C C . GLN A 1 185 ? 2.705 -6.845 -2.595 1.00 87.62 185 GLN A C 1
ATOM 1533 O O . GLN A 1 185 ? 2.989 -7.460 -3.630 1.00 87.62 185 GLN A O 1
ATOM 1538 N N . ALA A 1 186 ? 1.820 -5.848 -2.601 1.00 89.31 186 ALA A N 1
ATOM 1539 C CA . ALA A 1 186 ? 1.090 -5.433 -3.791 1.00 89.31 186 ALA A CA 1
ATOM 1540 C C . ALA A 1 186 ? 1.860 -4.407 -4.633 1.00 89.31 186 ALA A C 1
ATOM 1542 O O . ALA A 1 186 ? 1.926 -4.555 -5.859 1.00 89.31 186 ALA A O 1
ATOM 1543 N N . VAL A 1 187 ? 2.430 -3.389 -3.983 1.00 85.00 187 VAL A N 1
ATOM 1544 C CA . VAL A 1 187 ? 3.045 -2.212 -4.613 1.00 85.00 187 VAL A CA 1
ATOM 1545 C C . VAL A 1 187 ? 4.517 -1.993 -4.238 1.00 85.00 187 VAL A C 1
ATOM 1547 O O . VAL A 1 187 ? 5.105 -1.016 -4.689 1.00 85.00 187 VAL A O 1
ATOM 1550 N N . GLY A 1 188 ? 5.132 -2.911 -3.486 1.00 83.25 188 GLY A N 1
ATOM 1551 C CA . GLY A 1 188 ? 6.511 -2.784 -3.009 1.00 83.25 188 GLY A CA 1
ATOM 1552 C C . GLY A 1 188 ? 6.626 -1.926 -1.746 1.00 83.25 188 GLY A C 1
ATOM 1553 O O . GLY A 1 188 ? 5.647 -1.336 -1.285 1.00 83.25 188 GLY A O 1
ATOM 1554 N N . GLY A 1 189 ? 7.829 -1.871 -1.172 1.00 83.12 189 GLY A N 1
ATOM 1555 C CA . GLY A 1 189 ? 8.078 -1.111 0.050 1.00 83.12 189 GLY A CA 1
ATOM 1556 C C . GLY A 1 189 ? 8.057 0.393 -0.199 1.00 83.12 189 GLY A C 1
ATOM 1557 O O . GLY A 1 189 ? 8.800 0.895 -1.041 1.00 83.12 189 GLY A O 1
ATOM 1558 N N . ASP A 1 190 ? 7.242 1.109 0.574 1.00 85.94 190 ASP A N 1
ATOM 1559 C CA . ASP A 1 190 ? 7.182 2.569 0.584 1.00 85.94 190 ASP A CA 1
ATOM 1560 C C . ASP A 1 190 ? 7.521 3.094 1.985 1.00 85.94 190 ASP A C 1
ATOM 1562 O O . ASP A 1 190 ? 7.015 2.608 3.000 1.00 85.94 190 ASP A O 1
ATOM 1566 N N . GLU A 1 191 ? 8.395 4.095 2.045 1.00 85.69 191 GLU A N 1
ATOM 1567 C CA . GLU A 1 191 ? 8.864 4.678 3.303 1.00 85.69 191 GLU A CA 1
ATOM 1568 C C . GLU A 1 191 ? 7.733 5.324 4.102 1.00 85.69 191 GLU A C 1
ATOM 1570 O O . GLU A 1 191 ? 7.729 5.251 5.326 1.00 85.69 191 GLU A O 1
ATOM 1575 N N . ARG A 1 192 ? 6.729 5.903 3.437 1.00 90.25 192 ARG A N 1
ATOM 1576 C CA . ARG A 1 192 ? 5.592 6.532 4.120 1.00 90.25 192 ARG A CA 1
ATOM 1577 C C . ARG A 1 192 ? 4.734 5.498 4.834 1.00 90.25 192 ARG A C 1
ATOM 1579 O O . ARG A 1 192 ? 4.169 5.805 5.878 1.00 90.25 192 ARG A O 1
ATOM 1586 N N . VAL A 1 193 ? 4.662 4.280 4.296 1.00 92.62 193 VAL A N 1
ATOM 1587 C CA . VAL A 1 193 ? 3.984 3.152 4.947 1.00 92.62 193 VAL A CA 1
ATOM 1588 C C . VAL A 1 193 ? 4.768 2.706 6.172 1.00 92.62 193 VAL A C 1
ATOM 1590 O O . VAL A 1 193 ? 4.210 2.616 7.265 1.00 92.62 193 VAL A O 1
ATOM 1593 N N . LEU A 1 194 ? 6.077 2.500 6.006 1.00 91.00 194 LEU A N 1
ATOM 1594 C CA . LEU A 1 194 ? 6.972 2.133 7.100 1.00 91.00 194 LEU A CA 1
ATOM 1595 C C . LEU A 1 194 ? 6.960 3.172 8.230 1.00 91.00 194 LEU A C 1
ATOM 1597 O O . LEU A 1 194 ? 6.908 2.803 9.398 1.00 91.00 194 LEU A O 1
ATOM 1601 N N . LYS A 1 195 ? 6.949 4.463 7.890 1.00 91.25 195 LYS A N 1
ATOM 1602 C CA . LYS A 1 195 ? 6.929 5.560 8.856 1.00 91.25 195 LYS A CA 1
ATOM 1603 C C . LYS A 1 195 ? 5.706 5.496 9.768 1.00 91.25 195 LYS A C 1
ATOM 1605 O O . LYS A 1 195 ? 5.868 5.577 10.979 1.00 91.25 195 LYS A O 1
ATOM 1610 N N . VAL A 1 196 ? 4.504 5.281 9.224 1.00 92.94 196 VAL A N 1
ATOM 1611 C CA . VAL A 1 196 ? 3.295 5.167 10.064 1.00 92.94 196 VAL A CA 1
ATOM 1612 C C . VAL A 1 196 ? 3.348 3.917 10.943 1.00 92.94 196 VAL A C 1
ATOM 1614 O O . VAL A 1 196 ? 2.938 3.975 12.097 1.00 92.94 196 VAL A O 1
ATOM 1617 N N . VAL A 1 197 ? 3.896 2.801 10.447 1.00 92.44 197 VAL A N 1
ATOM 1618 C CA . VAL A 1 197 ? 4.110 1.602 11.278 1.00 92.44 197 VAL A CA 1
ATOM 1619 C C . VAL A 1 197 ? 5.013 1.926 12.468 1.00 92.44 197 VAL A C 1
ATOM 1621 O O . VAL A 1 197 ? 4.640 1.640 13.601 1.00 92.44 197 VAL A O 1
ATOM 1624 N N . LEU A 1 198 ? 6.156 2.577 12.240 1.00 90.19 198 LEU A N 1
ATOM 1625 C CA . LEU A 1 198 ? 7.074 2.972 13.314 1.00 90.19 198 LEU A CA 1
ATOM 1626 C C . LEU A 1 198 ? 6.432 3.966 14.299 1.00 90.19 198 LEU A C 1
ATOM 1628 O O . LEU A 1 198 ? 6.596 3.812 15.509 1.00 90.19 198 LEU A O 1
ATOM 1632 N N . GLU A 1 199 ? 5.657 4.938 13.806 1.00 89.94 199 GLU A N 1
ATOM 1633 C CA . GLU A 1 199 ? 4.900 5.890 14.636 1.00 89.94 199 GLU A CA 1
ATOM 1634 C C . GLU A 1 199 ? 3.915 5.161 15.568 1.00 89.94 199 GLU A C 1
ATOM 1636 O O . GLU A 1 199 ? 3.886 5.421 16.772 1.00 89.94 199 GLU A O 1
ATOM 1641 N N . VAL A 1 200 ? 3.136 4.212 15.038 1.00 88.38 200 VAL A N 1
ATOM 1642 C CA . VAL A 1 200 ? 2.160 3.433 15.820 1.00 88.38 200 VAL A CA 1
ATOM 1643 C C . VAL A 1 200 ? 2.855 2.528 16.843 1.00 88.38 200 VAL A C 1
ATOM 1645 O O . VAL A 1 200 ? 2.418 2.460 17.992 1.00 88.38 200 VAL A O 1
ATOM 1648 N N . LEU A 1 201 ? 3.961 1.879 16.469 1.00 86.00 201 LEU A N 1
ATOM 1649 C CA . LEU A 1 201 ? 4.744 1.044 17.389 1.00 86.00 201 LEU A CA 1
ATOM 1650 C C . LEU A 1 201 ? 5.326 1.847 18.556 1.00 86.00 201 LEU A C 1
ATOM 1652 O O . LEU A 1 201 ? 5.319 1.380 19.696 1.00 86.00 201 LEU A O 1
ATOM 1656 N N . LYS A 1 202 ? 5.794 3.071 18.287 1.00 84.31 202 LYS A N 1
ATOM 1657 C CA . LYS A 1 202 ? 6.295 3.981 19.322 1.00 84.31 202 LYS A CA 1
ATOM 1658 C C . LYS A 1 202 ? 5.184 4.368 20.301 1.00 84.31 202 LYS A C 1
ATOM 1660 O O . LYS A 1 202 ? 5.397 4.287 21.508 1.00 84.31 202 LYS A O 1
ATOM 1665 N N . LYS A 1 203 ? 3.995 4.727 19.798 1.00 83.12 203 LYS A N 1
ATOM 1666 C CA . LYS A 1 203 ? 2.832 5.083 20.636 1.00 83.12 203 LYS A CA 1
ATOM 1667 C C . LYS A 1 203 ? 2.395 3.953 21.569 1.00 83.12 203 LYS A C 1
ATOM 1669 O O . LYS A 1 203 ? 1.973 4.220 22.687 1.00 83.12 203 LYS A O 1
ATOM 1674 N N . ASN A 1 204 ? 2.548 2.705 21.137 1.00 77.38 204 ASN A N 1
ATOM 1675 C CA . ASN A 1 204 ? 2.183 1.529 21.926 1.00 77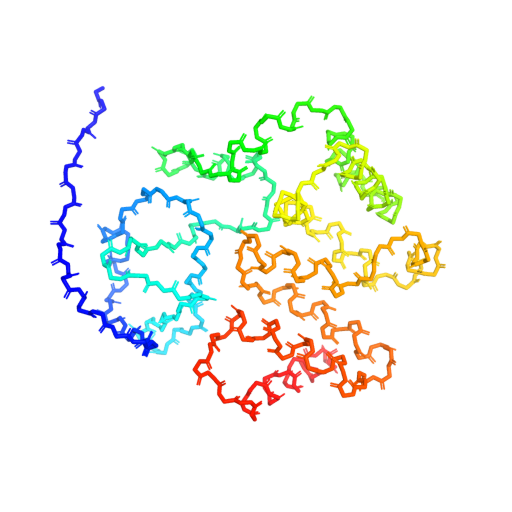.38 204 ASN A CA 1
ATOM 1676 C C . ASN A 1 204 ? 3.270 1.085 22.927 1.00 77.38 204 ASN A C 1
ATOM 1678 O O . ASN A 1 204 ? 3.188 -0.020 23.456 1.00 77.38 204 ASN A O 1
ATOM 1682 N N . GLY A 1 205 ? 4.276 1.923 23.210 1.00 68.56 205 GLY A N 1
ATOM 1683 C CA . GLY A 1 205 ? 5.287 1.636 24.234 1.00 68.56 205 GLY A CA 1
ATOM 1684 C C . GLY A 1 205 ? 6.529 0.907 23.722 1.00 68.56 205 GLY A C 1
ATOM 1685 O O . GLY A 1 205 ? 7.213 0.253 24.503 1.00 68.56 205 GLY A O 1
ATOM 1686 N N . GLY A 1 206 ? 6.853 1.037 22.432 1.00 62.25 206 GLY A N 1
ATOM 1687 C CA . GLY A 1 206 ? 8.157 0.613 21.920 1.00 62.25 206 GLY A CA 1
ATOM 1688 C C . GLY A 1 206 ? 8.257 -0.871 21.584 1.00 62.25 206 GLY A C 1
ATOM 1689 O O . GLY A 1 206 ? 9.296 -1.470 21.832 1.00 62.25 206 GLY A O 1
ATOM 1690 N N . GLY A 1 207 ? 7.202 -1.421 20.977 1.00 59.56 207 GLY A N 1
ATOM 1691 C CA . GLY A 1 207 ? 7.270 -2.555 20.056 1.00 59.56 207 GLY A CA 1
ATOM 1692 C C . GLY A 1 207 ? 8.033 -3.780 20.564 1.00 59.56 207 GLY A C 1
ATOM 1693 O O . GLY A 1 207 ? 9.243 -3.871 20.351 1.00 59.56 207 GLY A O 1
ATOM 1694 N N . GLY A 1 208 ? 7.344 -4.763 21.147 1.00 67.62 208 GLY A N 1
ATOM 1695 C CA . GLY A 1 208 ? 7.969 -6.022 21.564 1.00 67.62 208 GLY A CA 1
ATOM 1696 C C . GLY A 1 208 ? 8.767 -6.690 20.430 1.00 67.62 208 GLY A C 1
ATOM 1697 O O . GLY A 1 208 ? 8.618 -6.354 19.255 1.00 67.62 208 GLY A O 1
ATOM 1698 N N . ILE A 1 209 ? 9.608 -7.680 20.752 1.00 74.56 209 ILE A N 1
ATOM 1699 C CA . ILE A 1 209 ? 10.520 -8.339 19.784 1.00 74.56 209 ILE A CA 1
ATOM 1700 C C . ILE A 1 209 ? 9.821 -8.696 18.455 1.00 74.56 209 ILE A C 1
ATOM 1702 O O . ILE A 1 209 ? 10.386 -8.479 17.383 1.00 74.56 209 ILE A O 1
ATOM 1706 N N . VAL A 1 210 ? 8.576 -9.176 18.529 1.00 78.00 210 VAL A N 1
ATOM 1707 C CA . VAL A 1 210 ? 7.738 -9.549 17.378 1.00 78.00 210 VAL A CA 1
ATOM 1708 C C . VAL A 1 210 ? 7.348 -8.344 16.513 1.00 78.00 210 VAL A C 1
ATOM 1710 O O . VAL A 1 210 ? 7.393 -8.413 15.286 1.00 78.00 210 VAL A O 1
ATOM 1713 N N . GLU A 1 211 ? 6.967 -7.230 17.129 1.00 81.56 211 GLU A N 1
ATOM 1714 C CA . GLU A 1 211 ? 6.579 -6.001 16.432 1.00 81.56 211 GLU A CA 1
ATOM 1715 C C . GLU A 1 211 ? 7.783 -5.364 15.728 1.00 81.56 211 GLU A C 1
ATOM 1717 O O . GLU A 1 211 ? 7.706 -4.986 14.556 1.00 81.56 211 GLU A O 1
ATOM 1722 N N . MET A 1 212 ? 8.937 -5.355 16.399 1.00 84.00 212 MET A N 1
ATOM 1723 C CA . MET A 1 212 ? 10.197 -4.924 15.798 1.00 84.00 212 MET A CA 1
ATOM 1724 C C . MET A 1 212 ? 10.605 -5.823 14.619 1.00 84.00 212 MET A C 1
ATOM 1726 O O . MET A 1 212 ? 11.113 -5.335 13.609 1.00 84.00 212 MET A O 1
ATOM 1730 N N . GLU A 1 213 ? 10.372 -7.135 14.693 1.00 85.50 213 GLU A N 1
ATOM 1731 C CA . GLU A 1 213 ? 10.648 -8.050 13.579 1.00 85.50 213 GLU A CA 1
ATOM 1732 C C . GLU A 1 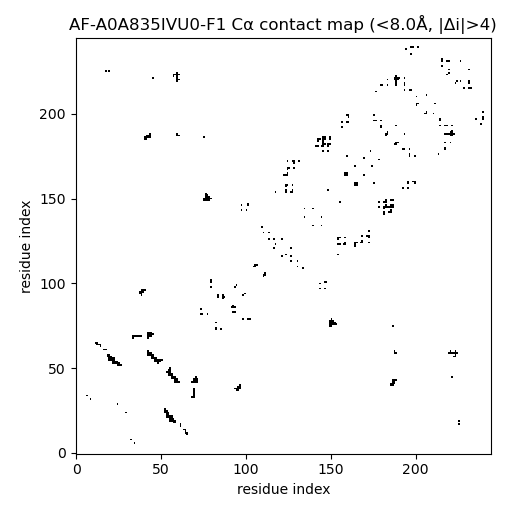213 ? 9.760 -7.769 12.354 1.00 85.50 213 GLU A C 1
ATOM 1734 O O . GLU A 1 213 ? 10.234 -7.807 11.213 1.00 85.50 213 GLU A O 1
ATOM 1739 N N . ARG A 1 214 ? 8.493 -7.396 12.568 1.00 85.12 214 ARG A N 1
ATOM 1740 C CA . ARG A 1 214 ? 7.586 -6.970 11.489 1.00 85.12 214 ARG A CA 1
ATOM 1741 C C . ARG A 1 214 ? 8.031 -5.653 10.858 1.00 85.12 214 ARG A C 1
ATOM 1743 O O . ARG A 1 214 ? 8.114 -5.572 9.630 1.00 85.12 214 ARG A O 1
ATOM 1750 N N . ALA A 1 215 ? 8.402 -4.664 11.670 1.00 87.12 215 ALA A N 1
ATOM 1751 C CA . ALA A 1 215 ? 8.975 -3.411 11.179 1.00 87.12 215 ALA A CA 1
ATOM 1752 C C . ALA A 1 215 ? 10.259 -3.659 10.370 1.00 87.12 215 ALA A C 1
ATOM 1754 O O . ALA A 1 215 ? 10.436 -3.096 9.292 1.00 87.12 215 ALA A O 1
ATOM 1755 N N . MET A 1 216 ? 11.118 -4.578 10.824 1.00 88.19 216 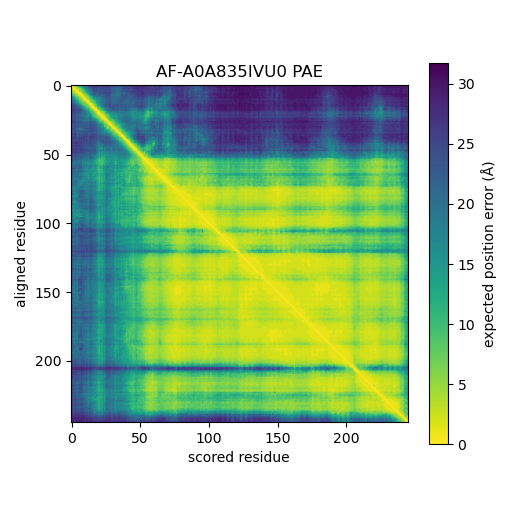MET A N 1
ATOM 1756 C CA . MET A 1 216 ? 12.319 -5.001 10.096 1.00 88.19 216 MET A CA 1
ATOM 1757 C C . MET A 1 216 ? 11.999 -5.617 8.740 1.00 88.19 216 MET A C 1
ATOM 1759 O O . MET A 1 216 ? 12.662 -5.307 7.748 1.00 88.19 216 MET A O 1
ATOM 1763 N N . LYS A 1 217 ? 10.989 -6.488 8.678 1.00 88.12 217 LYS A N 1
ATOM 1764 C CA . LYS A 1 217 ? 10.544 -7.097 7.424 1.00 88.12 217 LYS A CA 1
ATOM 1765 C C . LYS A 1 217 ? 10.075 -6.031 6.428 1.00 88.12 217 LYS A C 1
ATOM 1767 O O . LYS A 1 217 ? 10.494 -6.068 5.271 1.00 88.12 217 LYS A O 1
ATOM 1772 N N . LEU A 1 218 ? 9.279 -5.062 6.878 1.00 87.25 218 LEU A N 1
ATOM 1773 C CA . LEU A 1 218 ? 8.842 -3.933 6.050 1.00 87.25 218 LEU A CA 1
ATOM 1774 C C . LEU A 1 218 ? 10.018 -3.034 5.642 1.00 87.25 218 LEU A C 1
ATOM 1776 O O . LEU A 1 218 ? 10.130 -2.667 4.474 1.00 87.25 218 LEU A O 1
ATOM 1780 N N . GLY A 1 219 ? 10.950 -2.760 6.558 1.00 87.06 219 GLY A N 1
ATOM 1781 C CA . GLY A 1 219 ? 12.170 -2.002 6.279 1.00 87.06 219 GLY A CA 1
ATOM 1782 C C . GLY A 1 219 ? 13.027 -2.632 5.189 1.00 87.06 219 GLY A C 1
ATOM 1783 O O . GLY A 1 219 ? 13.518 -1.928 4.312 1.00 87.06 219 GLY A O 1
ATOM 1784 N N . ARG A 1 220 ? 13.139 -3.964 5.156 1.00 85.56 220 ARG A N 1
ATOM 1785 C CA . ARG A 1 220 ? 13.809 -4.672 4.049 1.00 85.56 220 ARG A CA 1
ATOM 1786 C C . ARG A 1 220 ? 13.093 -4.504 2.710 1.00 85.56 220 ARG A C 1
ATOM 1788 O O . ARG A 1 220 ? 13.756 -4.555 1.679 1.00 85.56 220 ARG A O 1
ATOM 1795 N N . GLY A 1 221 ? 11.777 -4.296 2.708 1.00 81.69 221 GLY A N 1
ATOM 1796 C CA . GLY A 1 221 ? 11.030 -3.935 1.501 1.00 81.69 221 GLY A CA 1
ATOM 1797 C C . GLY A 1 221 ? 11.364 -2.528 0.991 1.00 81.69 221 GLY A C 1
ATOM 1798 O O . GLY A 1 221 ? 11.379 -2.310 -0.218 1.00 81.69 221 GLY A O 1
ATOM 1799 N N . VAL A 1 222 ? 11.666 -1.589 1.898 1.00 81.25 222 VAL A N 1
ATOM 1800 C CA . VAL A 1 222 ? 11.950 -0.172 1.585 1.00 81.25 222 VAL A CA 1
ATOM 1801 C C . VAL A 1 222 ? 13.417 0.080 1.233 1.00 81.25 222 VAL A C 1
ATOM 1803 O O . VAL A 1 222 ? 13.710 0.823 0.296 1.00 81.25 222 VAL A O 1
ATOM 1806 N N . TYR A 1 223 ? 14.343 -0.512 1.987 1.00 80.38 223 TYR A N 1
ATOM 1807 C CA . TYR A 1 223 ? 15.786 -0.273 1.857 1.00 80.38 223 TYR A CA 1
ATOM 1808 C C . TYR A 1 223 ? 16.532 -1.433 1.186 1.00 80.38 223 TYR A C 1
ATOM 1810 O O . TYR A 1 223 ? 17.729 -1.337 0.936 1.00 80.38 223 TYR A O 1
ATOM 1818 N N . GLY A 1 224 ? 15.829 -2.524 0.879 1.00 76.06 224 GLY A N 1
ATOM 1819 C CA . GLY A 1 224 ? 16.397 -3.709 0.251 1.00 76.06 224 GLY A CA 1
ATOM 1820 C C . GLY A 1 224 ? 16.964 -4.718 1.254 1.00 76.06 224 GLY A C 1
ATOM 1821 O O . GLY A 1 224 ? 17.256 -4.425 2.417 1.00 76.06 224 GLY A O 1
ATOM 1822 N N . LYS A 1 225 ? 17.141 -5.960 0.787 1.00 75.81 225 LYS A N 1
ATOM 1823 C CA . LYS A 1 225 ? 17.658 -7.075 1.606 1.00 75.81 225 LYS A CA 1
ATOM 1824 C C . LYS A 1 225 ? 19.134 -6.908 1.995 1.00 75.81 225 LYS A C 1
ATOM 1826 O O . LYS A 1 225 ? 19.553 -7.489 2.992 1.00 75.81 225 LYS A O 1
ATOM 1831 N N . VAL A 1 226 ? 19.891 -6.120 1.226 1.00 72.19 226 VAL A N 1
ATOM 1832 C CA . VAL A 1 226 ? 21.341 -5.911 1.390 1.00 72.19 226 VAL A CA 1
ATOM 1833 C C . VAL A 1 226 ? 21.697 -5.087 2.627 1.00 72.19 226 VAL A C 1
ATOM 1835 O O . VAL A 1 226 ? 22.817 -5.172 3.128 1.00 72.19 226 VAL A O 1
ATOM 1838 N N . VAL A 1 227 ? 20.750 -4.308 3.155 1.00 77.50 227 VAL A N 1
ATOM 1839 C CA . VAL A 1 227 ? 20.993 -3.486 4.340 1.00 77.50 227 VAL A CA 1
ATOM 1840 C C . VAL A 1 227 ? 21.063 -4.378 5.578 1.00 77.50 227 VAL A C 1
ATOM 1842 O O . VAL A 1 227 ? 20.174 -5.192 5.863 1.00 77.50 227 VAL A O 1
ATOM 1845 N N . LYS A 1 228 ? 22.158 -4.228 6.330 1.00 83.50 228 LYS A N 1
ATOM 1846 C CA . LYS A 1 228 ? 22.401 -4.981 7.565 1.00 83.50 228 LYS A CA 1
ATOM 1847 C C . LYS A 1 228 ? 21.324 -4.663 8.604 1.00 83.50 228 LYS A C 1
ATOM 1849 O O . LYS A 1 228 ? 20.857 -3.533 8.713 1.00 83.50 228 LYS A O 1
ATOM 1854 N N . LYS A 1 229 ? 20.984 -5.653 9.438 1.00 85.12 229 LYS A N 1
ATOM 1855 C CA . LYS A 1 229 ? 19.975 -5.508 10.506 1.00 85.12 229 LYS A CA 1
ATOM 1856 C C . LYS A 1 229 ? 20.288 -4.339 11.449 1.00 85.12 229 LYS A C 1
ATOM 1858 O O . LYS A 1 229 ? 19.380 -3.609 11.815 1.00 85.12 229 LYS A O 1
ATOM 1863 N N . GLN A 1 230 ? 21.558 -4.153 11.816 1.00 84.56 230 GLN A N 1
ATOM 1864 C CA . GLN A 1 230 ? 21.997 -3.040 12.669 1.00 84.56 230 GLN A CA 1
ATOM 1865 C C . GLN A 1 230 ? 21.795 -1.676 11.994 1.00 84.56 230 GLN A C 1
ATOM 1867 O O . GLN A 1 230 ? 21.287 -0.763 12.627 1.00 84.56 230 GLN A O 1
ATOM 1872 N N . ALA A 1 231 ? 22.102 -1.561 10.698 1.00 84.12 231 ALA A N 1
ATOM 1873 C CA . ALA A 1 231 ? 21.864 -0.332 9.943 1.00 84.12 231 ALA A CA 1
ATOM 1874 C C . ALA A 1 231 ? 20.362 -0.018 9.824 1.00 84.12 231 ALA A C 1
ATOM 1876 O O . ALA A 1 231 ? 19.963 1.124 10.010 1.00 84.12 231 ALA A O 1
ATOM 1877 N N . LEU A 1 232 ? 19.513 -1.032 9.602 1.00 84.62 232 LEU A N 1
ATOM 1878 C CA . LEU A 1 232 ? 18.056 -0.853 9.639 1.00 84.62 232 LEU A CA 1
ATOM 1879 C C . LEU A 1 232 ? 17.560 -0.372 11.011 1.00 84.62 232 LEU A C 1
ATOM 1881 O O . LEU A 1 232 ? 16.684 0.484 11.056 1.00 84.62 232 LEU A O 1
ATOM 1885 N N . ARG A 1 233 ? 18.127 -0.879 12.118 1.00 85.00 233 ARG A N 1
ATOM 1886 C CA . ARG A 1 233 ? 17.797 -0.395 13.474 1.00 85.00 233 ARG A CA 1
ATOM 1887 C C . ARG A 1 233 ? 18.144 1.079 13.631 1.00 85.00 233 ARG A C 1
ATOM 1889 O O . ARG A 1 233 ? 17.267 1.854 13.989 1.00 85.00 233 ARG A O 1
ATO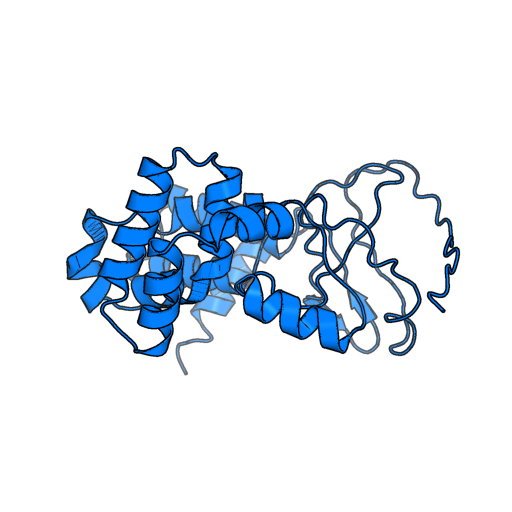M 1896 N N . ALA A 1 234 ? 19.371 1.451 13.274 1.00 84.62 234 ALA A N 1
ATOM 1897 C CA . ALA A 1 234 ? 19.825 2.836 13.338 1.00 84.62 234 ALA A CA 1
ATOM 1898 C C . ALA A 1 234 ? 18.935 3.765 12.495 1.00 84.62 234 ALA A C 1
ATOM 1900 O O . ALA A 1 234 ? 18.556 4.837 12.953 1.00 84.62 234 ALA A O 1
ATOM 1901 N N . LEU A 1 235 ? 18.519 3.337 11.295 1.00 83.38 235 LEU A N 1
ATOM 1902 C CA . LEU A 1 235 ? 17.570 4.101 10.478 1.00 83.38 235 LEU A CA 1
ATOM 1903 C C . LEU A 1 235 ? 16.236 4.315 11.207 1.00 83.38 235 LEU A C 1
ATOM 1905 O O . LEU A 1 235 ? 15.737 5.435 11.234 1.00 83.38 235 LEU A O 1
ATOM 1909 N N . PHE A 1 236 ? 15.665 3.280 11.828 1.00 85.56 236 PHE A N 1
ATOM 1910 C CA . PHE A 1 236 ? 14.399 3.401 12.564 1.00 85.56 236 PHE A CA 1
ATOM 1911 C C . PHE A 1 236 ? 14.520 4.310 13.796 1.00 85.56 236 PHE A C 1
ATOM 1913 O O . PHE A 1 236 ? 13.601 5.079 14.093 1.00 85.56 236 PHE A O 1
ATOM 1920 N N . GLU A 1 237 ? 15.655 4.254 14.491 1.00 79.62 237 GLU A N 1
ATOM 1921 C CA . GLU A 1 237 ? 15.976 5.142 15.612 1.00 79.62 237 GLU A CA 1
ATOM 1922 C C . GLU A 1 237 ? 16.065 6.602 15.144 1.00 79.62 237 GLU A C 1
ATOM 1924 O O . GLU A 1 237 ? 15.446 7.477 15.746 1.00 79.62 237 GLU A O 1
ATOM 1929 N N . LEU A 1 238 ? 16.711 6.872 14.004 1.00 76.25 238 LEU A N 1
ATOM 1930 C CA . LEU A 1 238 ? 16.770 8.217 13.419 1.00 76.25 238 LEU A CA 1
ATOM 1931 C C . LEU A 1 238 ? 15.378 8.775 13.081 1.00 76.25 238 LEU A C 1
ATOM 1933 O O . LEU A 1 238 ? 15.083 9.919 13.429 1.00 76.25 238 LEU A O 1
ATOM 1937 N N . TYR A 1 239 ? 14.481 7.972 12.491 1.00 69.50 239 TYR A N 1
ATOM 1938 C CA . TYR A 1 239 ? 13.082 8.393 12.286 1.00 69.50 239 TYR A CA 1
ATOM 1939 C C . TYR A 1 239 ? 12.368 8.723 13.598 1.00 69.50 239 TYR A C 1
ATOM 1941 O O . TYR A 1 239 ? 11.484 9.579 13.620 1.00 69.50 239 TYR A O 1
ATOM 1949 N N . SER A 1 240 ? 12.751 8.059 14.688 1.00 61.09 240 SER A N 1
ATOM 1950 C CA . SER A 1 240 ? 12.150 8.260 16.005 1.00 61.09 240 SER A CA 1
ATOM 1951 C C . SER A 1 240 ? 12.595 9.566 16.675 1.00 61.09 240 SER A C 1
ATOM 1953 O O . SER A 1 240 ? 11.836 10.079 17.504 1.00 61.09 240 SER A O 1
ATOM 1955 N N . HIS A 1 241 ? 13.771 10.096 16.308 1.00 56.34 241 HIS A N 1
ATOM 1956 C CA . HIS A 1 241 ? 14.350 11.352 16.812 1.00 56.34 241 HIS A CA 1
ATOM 1957 C C . HIS A 1 241 ? 13.999 12.583 15.961 1.00 56.34 241 HIS A C 1
ATOM 1959 O O . HIS A 1 241 ? 13.891 13.686 16.488 1.00 56.34 241 HIS A O 1
ATOM 1965 N N . HIS A 1 242 ? 13.750 12.421 14.660 1.00 50.28 242 HIS A N 1
ATOM 1966 C CA . HIS A 1 242 ? 13.474 13.543 13.751 1.00 50.28 242 HIS A CA 1
ATOM 1967 C C . HIS A 1 242 ? 12.054 14.152 13.882 1.00 50.28 242 HIS A C 1
ATOM 1969 O O . HIS A 1 242 ? 11.656 14.967 13.053 1.00 50.28 242 HIS A O 1
ATOM 1975 N N . GLN A 1 243 ? 11.277 13.741 14.893 1.00 47.88 243 GLN A N 1
ATOM 1976 C CA . GLN A 1 243 ? 9.920 14.232 15.196 1.00 47.88 243 GLN A CA 1
ATOM 1977 C C . GLN A 1 243 ? 9.800 14.912 16.574 1.00 47.88 243 GLN A C 1
ATOM 1979 O O . GLN A 1 243 ? 8.690 15.204 17.011 1.00 47.88 243 GLN A O 1
ATOM 1984 N N . SER A 1 244 ? 10.914 15.139 17.278 1.00 35.34 244 SER A N 1
ATOM 1985 C CA . SER A 1 244 ? 10.952 15.855 18.568 1.00 35.34 244 SER A CA 1
ATOM 1986 C C . SER A 1 244 ? 11.404 17.322 18.465 1.00 35.34 244 SER A C 1
ATOM 1988 O O . SER A 1 244 ? 11.743 17.915 19.485 1.00 35.34 244 SER A O 1
ATOM 1990 N N . HIS A 1 245 ? 11.388 17.906 17.263 1.00 30.16 245 HIS A N 1
ATOM 1991 C CA . HIS A 1 245 ? 11.628 19.331 17.010 1.00 30.16 245 HIS A CA 1
ATOM 1992 C C . HIS A 1 245 ? 10.525 19.917 16.135 1.00 30.16 245 HIS A C 1
ATOM 1994 O O . HIS A 1 245 ? 10.101 19.208 15.192 1.00 30.16 245 HIS A O 1
#

InterPro domains:
  IPR046341 SET domain superfamily [G3DSA:2.170.270.10] (24-104)
  IPR046341 SET domain superfamily [SSF82199] (49-99)
  IPR053209 Gramillin-biosynthesis-related methyltransferase [PTHR47643] (51-238)

Solvent-accessible surface area (backbone atoms only — not comparable to full-atom values): 14552 Å² total; per-residue (Å²): 134,85,83,84,76,90,86,80,85,83,78,85,56,75,80,68,88,85,67,77,46,80,46,90,48,61,84,84,51,69,80,74,77,58,70,90,71,75,54,74,63,55,48,32,42,52,82,76,42,74,63,77,79,32,46,44,38,42,54,40,60,92,74,59,63,86,57,86,80,50,68,70,92,59,72,77,50,47,37,68,68,62,51,50,55,55,30,52,78,73,75,48,80,78,83,21,62,63,48,52,49,47,61,69,51,58,74,39,64,72,55,46,51,48,54,52,37,63,75,69,68,51,68,44,42,58,48,52,34,52,51,55,50,48,45,57,75,69,64,55,51,71,56,56,49,9,46,52,49,23,33,46,32,65,51,52,54,54,26,72,70,33,63,73,39,37,73,76,29,50,91,74,38,84,63,64,64,70,52,49,52,28,22,32,75,35,57,24,36,49,64,73,54,49,48,53,50,53,53,49,34,49,75,72,74,60,40,59,76,69,53,45,50,51,52,49,56,47,46,29,25,50,71,16,78,84,55,49,71,68,58,53,49,52,53,54,51,49,64,66,57,74,69,80,117

Organism: NCBI:txid261450

Secondary structure (DSSP, 8-state):
----------------S---EEE---GGGTTTS-------S---EEEEEEETTEEEEEESS---TTPPP---SS-TTS-HHHHHHHHHHTT-----HHHHHHHHHTT-HHHHHHHHHHHTT--HHHHHHHHHHHHHHTT--HHHHHHHHHHTHHHHHHHHH-HHHHHHHTTTS--HHHHHHHHHHHH---HHHHHHHHHHHHHTTS--HHHHHHHHHHHHHHH-TTS-HHHHHHHHHHHHHTT--

pLDDT: mean 73.91, std 22.64, range [22.47, 95.75]